Protein AF-A0A3N5FUD3-F1 (afdb_monomer)

Sequence (229 aa):
MNSEDSPLETLFEPFVRGRLRWPDDGALFLRARAGRPLQEHALPGLVCEQTFKPHADALLRAGRQMLTGEEGQYSLVLMLPPRQRDEARALMARAVAATKAGGRIVASVSNTEGARSSESDLTRIAGVVETMSKNKCRAFWTAPLQGAADPALAKQWRELDAVRPIGDGRFVSRPGIFAWDRIDPASALLAAHLPADLSGRAADLGSGFGFLAAELLARCPGITALDLY

Foldseek 3Di:
DQDDPLQVVQLCVCCVVVVDDADPCFEEEEQDADDDVVVPDDGPRYEYEHPPVVRVVNCVVVVHHYDDDDQAADLEYEYEADLFPLSSLLVLLVSLVNHAQQHKYKYKDALVSCQVVSLVSNCQFFNDKDWDDDSNMIMIMGGGGRGTPDPVSSVVSNCQQPWDAAPVRPFIFGPPFVVGRYDDPVLVVVLVPDDLADAEEEEDESCGRNSNVVSCVVRHVRHPYYHYD

Solvent-accessible surface area (backbone atoms only — not comparable to full-atom values): 12415 Å² total; per-residue (Å²): 132,88,75,81,53,37,34,64,50,30,47,46,43,47,48,79,70,66,76,42,78,86,54,89,90,9,28,37,27,43,56,39,69,63,53,66,65,69,74,78,45,94,62,61,60,50,32,31,35,46,88,55,59,75,40,33,54,44,26,50,75,69,71,49,49,64,69,74,85,80,87,64,65,22,53,29,24,38,36,50,64,58,79,43,65,47,33,26,41,16,48,47,30,44,45,49,69,31,28,30,74,66,8,29,45,40,32,18,26,36,57,92,59,48,26,69,57,52,52,52,55,46,30,62,29,51,35,68,62,51,76,49,76,43,76,71,13,33,20,38,30,42,52,65,26,83,54,54,66,28,56,67,60,30,56,56,26,50,57,48,45,45,77,40,70,28,69,96,62,77,39,58,31,27,55,77,43,74,59,38,78,48,81,46,69,67,58,52,55,49,54,74,67,53,74,62,77,51,58,45,74,49,72,34,83,70,33,67,73,36,64,61,54,52,48,47,55,74,49,13,81,50,49,78,45,75,47,79,76

Mean predicted aligned error: 3.86 Å

Radius of gyration: 20.3 Å; Cα contacts (8 Å, |Δi|>4): 431; chains: 1; bounding box: 47×44×58 Å

Nearest PDB structures (foldseek):
  3dmh-assembly1_A  TM=7.528E-01  e=1.069E-11  Thermus thermophilus HB8
  4dcm-assembly1_A  TM=7.132E-01  e=7.308E-12  Escherichia coli K-12
  2pjd-assembly1_A  TM=7.013E-01  e=9.387E-09  Escherichia coli
  1dus-assembly1_A  TM=7.547E-01  e=2.927E-05  Methanocaldococcus jannaschii
  7yri-assembly2_A  TM=5.718E-01  e=4.649E-03  Homo sapiens

Structure (mmCIF, N/CA/C/O backbone):
data_AF-A0A3N5FUD3-F1
#
_entry.id   AF-A0A3N5FUD3-F1
#
loop_
_atom_site.group_PDB
_atom_site.id
_atom_site.type_symbol
_atom_site.label_atom_id
_atom_site.label_alt_id
_atom_site.label_comp_id
_atom_site.label_asym_id
_atom_site.label_entity_id
_atom_site.label_seq_id
_atom_site.pdbx_PDB_ins_code
_atom_site.Cartn_x
_atom_site.Cartn_y
_atom_site.Cartn_z
_atom_site.occupancy
_atom_site.B_iso_or_equiv
_atom_site.auth_seq_id
_atom_site.auth_comp_id
_atom_site.auth_asym_id
_atom_site.auth_atom_id
_atom_site.pdbx_PDB_model_num
ATOM 1 N N . MET A 1 1 ? 0.767 -24.654 0.595 1.00 35.78 1 MET A N 1
ATOM 2 C CA . MET A 1 1 ? 1.467 -24.195 1.814 1.00 35.78 1 MET A CA 1
ATOM 3 C C . MET A 1 1 ? 0.892 -22.831 2.164 1.00 35.78 1 MET A C 1
ATOM 5 O O . MET A 1 1 ? 1.183 -21.883 1.450 1.00 35.78 1 MET A O 1
ATOM 9 N N . ASN A 1 2 ? -0.001 -22.736 3.155 1.00 44.34 2 ASN A N 1
ATOM 10 C CA . ASN A 1 2 ? -0.431 -21.429 3.666 1.00 44.34 2 ASN A CA 1
ATOM 11 C C . ASN A 1 2 ? 0.778 -20.832 4.389 1.00 44.34 2 ASN A C 1
ATOM 13 O O . ASN A 1 2 ? 1.109 -21.285 5.481 1.00 44.34 2 ASN A O 1
ATOM 17 N N . SER A 1 3 ? 1.488 -19.894 3.761 1.00 51.91 3 SER A N 1
ATOM 18 C CA . SER A 1 3 ? 2.442 -19.076 4.502 1.00 51.91 3 SER A CA 1
ATOM 19 C C . SER A 1 3 ? 1.639 -18.226 5.479 1.00 51.91 3 SER A C 1
ATOM 21 O O . SER A 1 3 ? 0.762 -17.469 5.063 1.00 51.91 3 SER A O 1
ATOM 23 N N . GLU A 1 4 ? 1.911 -18.394 6.762 1.00 75.75 4 GLU A N 1
ATOM 24 C CA . GLU A 1 4 ? 1.337 -17.618 7.855 1.00 75.75 4 GLU A CA 1
ATOM 25 C C . GLU A 1 4 ? 1.678 -16.124 7.635 1.00 75.75 4 GLU A C 1
ATOM 27 O O . GLU A 1 4 ? 2.824 -15.704 7.807 1.00 75.75 4 GLU A O 1
ATOM 32 N N . ASP A 1 5 ? 0.724 -15.314 7.154 1.00 92.00 5 ASP A N 1
ATOM 33 C CA . ASP A 1 5 ? 0.920 -13.866 6.969 1.00 92.00 5 ASP A CA 1
ATOM 34 C C . ASP A 1 5 ? 0.794 -13.185 8.340 1.00 92.00 5 ASP A C 1
ATOM 36 O O . ASP A 1 5 ? -0.291 -12.812 8.786 1.00 92.00 5 ASP A O 1
ATOM 40 N N . SER A 1 6 ? 1.921 -13.081 9.050 1.00 96.31 6 SER A N 1
ATOM 41 C CA . SER A 1 6 ? 1.954 -12.603 10.437 1.00 96.31 6 SER A CA 1
ATOM 42 C C . SER A 1 6 ? 1.361 -11.194 10.638 1.00 96.31 6 SER A C 1
ATOM 44 O O . SER A 1 6 ? 0.640 -11.012 11.628 1.00 96.31 6 SER A O 1
ATOM 46 N N . PRO A 1 7 ? 1.600 -10.198 9.753 1.00 97.50 7 PRO A N 1
ATOM 47 C CA . PRO A 1 7 ? 0.881 -8.925 9.802 1.00 97.50 7 PRO A CA 1
ATOM 48 C C . PRO A 1 7 ? -0.635 -9.081 9.667 1.00 97.50 7 PRO A C 1
ATOM 50 O O . PRO A 1 7 ? -1.374 -8.476 10.442 1.00 97.50 7 PRO A O 1
ATOM 53 N N . LEU A 1 8 ? -1.114 -9.910 8.732 1.00 97.75 8 LEU A N 1
ATOM 54 C CA . LEU A 1 8 ? -2.550 -10.152 8.569 1.00 97.75 8 LEU A CA 1
ATOM 55 C C . LEU A 1 8 ? -3.165 -10.790 9.820 1.00 97.75 8 LEU A C 1
ATOM 57 O O . LEU A 1 8 ? -4.226 -10.363 10.258 1.00 97.75 8 LEU A O 1
ATOM 61 N N . GLU A 1 9 ? -2.511 -11.773 10.432 1.00 97.19 9 GLU A N 1
ATOM 62 C CA . GLU A 1 9 ? -3.004 -12.368 11.681 1.00 97.19 9 GLU A CA 1
ATOM 63 C C . GLU A 1 9 ? -3.036 -11.356 12.824 1.00 97.19 9 GLU A C 1
ATOM 65 O O . GLU A 1 9 ? -4.028 -11.236 13.543 1.00 97.19 9 GLU A O 1
ATOM 70 N N . THR A 1 10 ? -1.970 -10.568 12.954 1.00 98.06 10 THR A N 1
ATOM 71 C CA . THR A 1 10 ? -1.847 -9.573 14.022 1.00 98.06 10 THR A CA 1
ATOM 72 C C . THR A 1 10 ? -2.877 -8.454 13.876 1.00 98.06 10 THR A C 1
ATOM 74 O O . THR A 1 10 ? -3.377 -7.962 14.886 1.00 98.06 10 THR A O 1
ATOM 77 N N . LEU A 1 11 ? -3.257 -8.094 12.645 1.00 98.38 11 LEU A N 1
ATOM 78 C CA . LEU A 1 11 ? -4.315 -7.121 12.350 1.00 98.38 11 LEU A CA 1
ATOM 79 C C . LEU A 1 11 ? -5.660 -7.490 12.992 1.00 98.38 11 LEU A C 1
ATOM 81 O O . LEU A 1 11 ? -6.400 -6.596 13.401 1.00 98.38 11 LEU A O 1
ATOM 85 N N . PHE A 1 12 ? -5.966 -8.786 13.108 1.00 97.69 12 PHE A N 1
ATOM 86 C CA . PHE A 1 12 ? -7.235 -9.274 13.655 1.00 97.69 12 PHE A CA 1
ATOM 87 C C . PHE A 1 12 ? -7.209 -9.517 15.171 1.00 97.69 12 PHE A C 1
ATOM 89 O O . PHE A 1 12 ? -8.265 -9.624 15.798 1.00 97.69 12 PHE A O 1
ATOM 96 N N . GLU A 1 13 ? -6.033 -9.523 15.802 1.00 97.56 13 GLU A N 1
ATOM 97 C CA . GLU A 1 13 ? -5.896 -9.737 17.247 1.00 97.56 13 GLU A CA 1
ATOM 98 C C . GLU A 1 13 ? -6.733 -8.794 18.130 1.00 97.56 13 GLU A C 1
ATOM 100 O O . GLU A 1 13 ? -7.249 -9.265 19.148 1.00 97.56 13 GLU A O 1
ATOM 105 N N . PRO A 1 14 ? -6.909 -7.491 17.810 1.00 97.88 14 PRO A N 1
ATOM 106 C CA . PRO A 1 14 ? -7.765 -6.616 18.611 1.00 97.88 14 PRO A CA 1
ATOM 107 C C . PRO A 1 14 ? -9.218 -7.107 18.682 1.00 97.88 14 PRO A C 1
ATOM 109 O O . PRO A 1 14 ? -9.864 -6.937 19.715 1.00 97.88 14 PRO A O 1
ATOM 112 N N . PHE A 1 15 ? -9.721 -7.753 17.629 1.00 97.19 15 PHE A N 1
ATOM 113 C CA . PHE A 1 15 ? -11.067 -8.331 17.599 1.00 97.19 15 PHE A CA 1
ATOM 114 C C . PHE A 1 15 ? -11.113 -9.662 18.349 1.00 97.19 15 PHE A C 1
ATOM 116 O O . PHE A 1 15 ? -11.972 -9.856 19.205 1.00 97.19 15 PHE A O 1
ATOM 123 N N . VAL A 1 16 ? -10.134 -10.542 18.107 1.00 95.94 16 VAL A N 1
ATOM 124 C CA . VAL A 1 16 ? -10.021 -11.851 18.781 1.00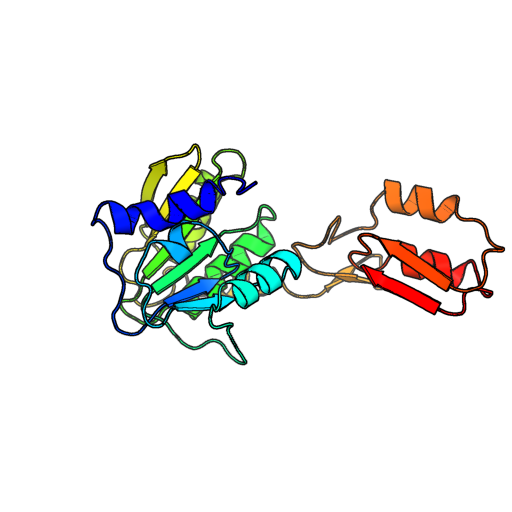 95.94 16 VAL A CA 1
ATOM 125 C C . VAL A 1 16 ? -9.954 -11.699 20.303 1.00 95.94 16 VAL A C 1
ATOM 127 O O . VAL A 1 16 ? -10.543 -12.485 21.039 1.00 95.94 16 VAL A O 1
ATOM 130 N N . ARG A 1 17 ? -9.267 -10.664 20.795 1.00 96.19 17 ARG A N 1
ATOM 131 C CA . ARG A 1 17 ? -9.128 -10.377 22.232 1.00 96.19 17 ARG A CA 1
ATOM 132 C C . ARG A 1 17 ? -10.240 -9.493 22.801 1.00 96.19 17 ARG A C 1
ATOM 134 O O . ARG A 1 17 ? -10.126 -9.050 23.941 1.00 96.19 17 ARG A O 1
ATOM 141 N N . GLY A 1 18 ? -11.277 -9.190 22.019 1.00 96.12 18 GLY A N 1
ATOM 142 C CA . GLY A 1 18 ? -12.417 -8.379 22.451 1.00 96.12 18 GLY A CA 1
ATOM 143 C C . GLY A 1 18 ? -12.085 -6.913 22.756 1.00 96.12 18 GLY A C 1
ATOM 144 O O . GLY A 1 18 ? -12.854 -6.245 23.445 1.00 96.12 18 GLY A O 1
ATOM 145 N N . ARG A 1 19 ? -10.947 -6.399 22.269 1.00 97.62 19 ARG A N 1
ATOM 146 C CA . ARG A 1 19 ? -10.553 -4.984 22.411 1.00 97.62 19 ARG A CA 1
ATOM 147 C C . ARG A 1 19 ? -11.332 -4.100 21.441 1.00 97.62 19 ARG A C 1
ATOM 149 O O . ARG A 1 19 ? -11.646 -2.963 21.775 1.00 97.62 19 ARG A O 1
ATOM 156 N N . LEU A 1 20 ? -11.666 -4.637 20.268 1.00 97.12 20 LEU A N 1
ATOM 157 C CA . LEU A 1 20 ? -12.533 -4.020 19.269 1.00 97.12 20 LEU A CA 1
ATOM 158 C C . LEU A 1 20 ? -13.689 -4.956 18.918 1.00 97.12 20 LEU A C 1
ATOM 160 O O . LEU A 1 20 ? -13.570 -6.177 19.007 1.00 97.12 20 LEU A O 1
ATOM 164 N N . ARG A 1 21 ? -14.806 -4.368 18.492 1.00 95.50 21 ARG A N 1
ATOM 165 C CA . ARG A 1 21 ? -15.946 -5.090 17.922 1.00 95.50 21 ARG A CA 1
ATOM 166 C C . ARG A 1 21 ? -16.002 -4.824 16.425 1.00 95.50 21 ARG A C 1
ATOM 168 O O . ARG A 1 21 ? -15.681 -3.719 15.989 1.00 95.50 21 ARG A O 1
ATOM 175 N N . TRP A 1 22 ? -16.394 -5.836 15.661 1.00 96.88 22 TRP A N 1
ATOM 176 C CA . TRP A 1 22 ? -16.698 -5.656 14.247 1.00 96.88 22 TRP A CA 1
ATOM 177 C C . TRP A 1 22 ? -17.976 -4.810 14.102 1.00 96.88 22 TRP A C 1
ATOM 179 O O . TRP A 1 22 ? -18.905 -5.032 14.879 1.00 96.88 22 TRP A O 1
ATOM 189 N N . PRO A 1 23 ? -18.032 -3.833 13.181 1.00 95.62 23 PRO A N 1
ATOM 190 C CA . PRO A 1 23 ? -19.227 -3.017 12.977 1.00 95.62 23 PRO A CA 1
ATOM 191 C C . PRO A 1 23 ? -20.311 -3.751 12.173 1.00 95.62 23 PRO A C 1
ATOM 193 O O . PRO A 1 23 ? -20.005 -4.548 11.288 1.00 95.62 23 PRO A O 1
ATOM 196 N N . ASP A 1 24 ? -21.579 -3.426 12.429 1.00 89.38 24 ASP A N 1
ATOM 197 C CA . ASP A 1 24 ? -22.719 -4.037 11.726 1.00 89.38 24 ASP A CA 1
ATOM 198 C C . ASP A 1 24 ? -22.892 -3.515 10.288 1.00 89.38 24 ASP A C 1
ATOM 200 O O . ASP A 1 24 ? -23.424 -4.213 9.428 1.00 89.38 24 ASP A O 1
ATOM 204 N N . ASP A 1 25 ? -22.425 -2.296 10.008 1.00 88.62 25 ASP A N 1
ATOM 205 C CA . ASP A 1 25 ? -22.562 -1.610 8.716 1.00 88.62 25 ASP A CA 1
ATOM 206 C C . ASP A 1 25 ? -21.338 -1.766 7.796 1.00 88.62 25 ASP A C 1
ATOM 208 O O . ASP A 1 25 ? -21.239 -1.103 6.764 1.00 88.62 25 ASP A O 1
ATOM 212 N N . GLY A 1 26 ? -20.427 -2.679 8.142 1.00 92.00 26 GLY A N 1
ATOM 213 C CA . GLY A 1 26 ? -19.325 -3.093 7.283 1.00 92.00 26 GLY A CA 1
ATOM 214 C C . GLY A 1 26 ? -18.000 -2.370 7.507 1.00 92.00 26 GLY A C 1
ATOM 215 O O . GLY A 1 26 ? -17.842 -1.486 8.353 1.00 92.00 26 GLY A O 1
ATOM 216 N N . ALA A 1 27 ? -17.001 -2.804 6.742 1.00 97.69 27 ALA A N 1
ATOM 217 C CA . ALA A 1 27 ? -15.625 -2.347 6.867 1.00 97.69 27 ALA A CA 1
ATOM 218 C C . ALA A 1 27 ? -14.931 -2.311 5.506 1.00 97.69 27 ALA A C 1
ATOM 220 O O . ALA A 1 27 ? -15.190 -3.153 4.646 1.00 97.69 27 ALA A O 1
ATOM 221 N N . LEU A 1 28 ? -13.990 -1.388 5.343 1.00 98.50 28 LEU A N 1
ATOM 222 C CA . LEU A 1 28 ? -13.077 -1.367 4.205 1.00 98.50 28 LEU A CA 1
ATOM 223 C C . LEU A 1 28 ? -11.740 -1.968 4.618 1.00 98.50 28 LEU A C 1
ATOM 225 O O . LEU A 1 28 ? -11.180 -1.578 5.636 1.00 98.50 28 LEU A O 1
ATOM 229 N N . PHE A 1 29 ? -11.187 -2.870 3.815 1.00 98.50 29 PHE A N 1
ATOM 230 C CA . PHE A 1 29 ? -9.827 -3.362 3.997 1.00 98.50 29 PHE A CA 1
ATOM 231 C C . PHE A 1 29 ? -8.950 -2.945 2.821 1.00 98.50 29 PHE A C 1
ATOM 233 O O . PHE A 1 29 ? -8.985 -3.544 1.746 1.00 98.50 29 PHE A O 1
ATOM 240 N N . LEU A 1 30 ? -8.151 -1.906 3.053 1.00 98.25 30 LEU A N 1
ATOM 241 C CA . LEU A 1 30 ? -7.168 -1.390 2.113 1.00 98.25 30 LEU A CA 1
ATOM 242 C C . LEU A 1 30 ? -5.930 -2.286 2.073 1.00 98.25 30 LEU A C 1
ATOM 244 O O . LEU A 1 30 ? -5.394 -2.679 3.115 1.00 98.25 30 LEU A O 1
ATOM 248 N N . ARG A 1 31 ? -5.446 -2.582 0.862 1.00 97.06 31 ARG A N 1
ATOM 249 C CA . ARG A 1 31 ? -4.376 -3.568 0.623 1.00 97.06 31 ARG A CA 1
ATOM 250 C C . ARG A 1 31 ? -4.673 -4.923 1.267 1.00 97.06 31 ARG A C 1
ATOM 252 O O . ARG A 1 31 ? -3.773 -5.576 1.806 1.00 97.06 31 ARG A O 1
ATOM 259 N N . ALA A 1 32 ? -5.934 -5.337 1.203 1.00 97.94 32 ALA A N 1
ATOM 260 C CA . ALA A 1 32 ? -6.403 -6.593 1.755 1.00 97.94 32 ALA A CA 1
ATOM 261 C C . ALA A 1 32 ? -5.586 -7.772 1.221 1.00 97.94 32 ALA A C 1
ATOM 263 O O . ALA A 1 32 ? -5.176 -7.811 0.058 1.00 97.94 32 ALA A O 1
ATOM 264 N N . ARG A 1 33 ? -5.367 -8.766 2.073 1.00 97.31 33 ARG A N 1
ATOM 265 C CA . ARG A 1 33 ? -4.751 -10.035 1.688 1.00 97.31 33 ARG A CA 1
ATOM 266 C C . ARG A 1 33 ? -5.674 -11.159 2.109 1.00 97.31 33 ARG A C 1
ATOM 268 O O . ARG A 1 33 ? -6.245 -11.118 3.198 1.00 97.31 33 ARG A O 1
ATOM 275 N N . ALA A 1 34 ? -5.836 -12.148 1.237 1.00 96.50 34 ALA A N 1
ATOM 276 C CA . ALA A 1 34 ? -6.515 -13.375 1.613 1.00 96.50 34 ALA A CA 1
ATOM 277 C C . ALA A 1 34 ? -5.677 -14.115 2.664 1.00 96.50 34 ALA A C 1
ATOM 279 O O . ALA A 1 34 ? -4.449 -14.114 2.606 1.00 96.50 34 ALA A O 1
ATOM 280 N N . GLY A 1 35 ? -6.342 -14.766 3.610 1.00 94.81 35 GLY A N 1
ATOM 281 C CA . GLY A 1 35 ? -5.670 -15.553 4.631 1.00 94.81 35 GLY A CA 1
ATOM 282 C C . GLY A 1 35 ? -6.635 -16.048 5.692 1.00 94.81 35 GLY A C 1
ATOM 283 O O . GLY A 1 35 ? -7.837 -15.769 5.645 1.00 94.81 35 GLY A O 1
ATOM 284 N N . ARG A 1 36 ? -6.081 -16.782 6.654 1.00 94.31 36 ARG A N 1
ATOM 285 C CA . ARG A 1 36 ? -6.818 -17.449 7.727 1.00 94.31 36 ARG A CA 1
ATOM 286 C C . ARG A 1 36 ? -7.795 -16.522 8.478 1.00 94.31 36 ARG A C 1
ATOM 288 O O . ARG A 1 36 ? -8.960 -16.901 8.569 1.00 94.31 36 ARG A O 1
ATOM 295 N N . PRO A 1 37 ? -7.425 -15.296 8.910 1.00 94.50 37 PRO A N 1
ATOM 296 C CA . PRO A 1 37 ? -8.364 -14.435 9.636 1.00 94.50 37 PRO A CA 1
ATOM 297 C C . PRO A 1 37 ? -9.620 -14.075 8.838 1.00 94.50 37 PRO A C 1
ATOM 299 O O . PRO A 1 37 ? -10.706 -13.967 9.397 1.00 94.50 37 PRO A O 1
ATOM 302 N N . LEU A 1 38 ? -9.506 -13.937 7.513 1.00 95.00 38 LEU A N 1
ATOM 303 C CA . LEU A 1 38 ? -10.674 -13.661 6.680 1.00 95.00 38 LEU A CA 1
ATOM 304 C C . LEU A 1 38 ? -11.614 -14.872 6.637 1.00 95.00 38 LEU A C 1
ATOM 306 O O . LEU A 1 38 ? -12.825 -14.695 6.565 1.00 95.00 38 LEU A O 1
ATOM 310 N N . GLN A 1 39 ? -11.074 -16.090 6.683 1.00 92.44 39 GLN A N 1
ATOM 311 C CA . GLN A 1 39 ? -11.833 -17.342 6.594 1.00 92.44 39 GLN A CA 1
ATOM 312 C C . GLN A 1 39 ? -12.507 -17.730 7.917 1.00 92.44 39 GLN A C 1
ATOM 314 O O . GLN A 1 39 ? -13.598 -18.288 7.894 1.00 92.44 39 GLN A O 1
ATOM 319 N N . GLU A 1 40 ? -11.871 -17.441 9.053 1.00 91.44 40 GLU A N 1
ATOM 320 C CA . GLU A 1 40 ? -12.322 -17.906 10.374 1.00 91.44 40 GLU A CA 1
ATOM 321 C C . GLU A 1 40 ? -13.287 -16.951 11.086 1.00 91.44 40 GLU A C 1
ATOM 323 O O . GLU A 1 40 ? -13.908 -17.327 12.081 1.00 91.44 40 GLU A O 1
ATOM 328 N N . HIS A 1 41 ? -13.426 -15.718 10.600 1.00 89.25 41 HIS A N 1
ATOM 329 C CA . HIS A 1 41 ? -14.266 -14.706 11.229 1.00 89.25 41 HIS A CA 1
ATOM 330 C C . HIS A 1 41 ? -15.473 -14.345 10.360 1.00 89.25 41 HIS A C 1
ATOM 332 O O . HIS A 1 41 ? -15.386 -14.250 9.134 1.00 89.25 41 HIS A O 1
ATOM 338 N N . ALA A 1 42 ? -16.608 -14.095 11.016 1.00 90.56 42 ALA A N 1
ATOM 339 C CA . ALA A 1 42 ? -17.751 -13.455 10.382 1.00 90.56 42 ALA A CA 1
ATOM 340 C C . ALA A 1 42 ? -17.429 -11.967 10.193 1.00 90.56 42 ALA A C 1
ATOM 342 O O . ALA A 1 42 ? -17.238 -11.240 11.166 1.00 90.56 42 ALA A O 1
ATOM 343 N N . LEU A 1 43 ? -17.341 -11.534 8.935 1.00 95.06 43 LEU A N 1
ATOM 344 C CA . LEU A 1 43 ? -16.922 -10.184 8.546 1.00 95.06 43 LEU A CA 1
ATOM 345 C C . LEU A 1 43 ? -18.026 -9.529 7.702 1.00 95.06 43 LEU A C 1
ATOM 347 O O . LEU A 1 43 ? -17.818 -9.292 6.507 1.00 95.06 43 LEU A O 1
ATOM 351 N N . PRO A 1 44 ? -19.232 -9.323 8.272 1.00 94.12 44 PRO A N 1
ATOM 352 C CA . PRO A 1 44 ? -20.354 -8.749 7.540 1.00 94.12 44 PRO A CA 1
ATOM 353 C C . PRO A 1 44 ? -19.971 -7.382 6.969 1.00 94.12 44 PRO A C 1
ATOM 355 O O . PRO A 1 44 ? -19.308 -6.584 7.635 1.00 94.12 44 PRO A O 1
ATOM 358 N N . GLY A 1 45 ? -20.345 -7.146 5.710 1.00 94.50 45 GLY A N 1
ATOM 359 C CA . GLY A 1 45 ? -20.078 -5.890 5.009 1.00 94.50 45 GLY A CA 1
ATOM 360 C C . GLY A 1 45 ? -18.597 -5.593 4.740 1.00 94.50 45 GLY A C 1
ATOM 361 O O . GLY A 1 45 ? -18.260 -4.440 4.482 1.00 94.50 45 GLY A O 1
ATOM 362 N N . LEU A 1 46 ? -17.696 -6.582 4.826 1.00 97.06 46 LEU A N 1
ATOM 363 C CA . LEU A 1 46 ? -16.294 -6.388 4.455 1.00 97.06 46 LEU A CA 1
ATOM 364 C C . LEU A 1 46 ? -16.143 -6.196 2.942 1.00 97.06 46 LEU A C 1
ATOM 366 O O . LEU A 1 46 ? -16.416 -7.110 2.164 1.00 97.06 46 LEU A O 1
ATOM 370 N N . VAL A 1 47 ? -15.585 -5.053 2.558 1.00 97.25 47 VAL A N 1
ATOM 371 C CA . VAL A 1 47 ? -15.158 -4.743 1.194 1.00 97.25 47 VAL A CA 1
ATOM 372 C C . VAL A 1 47 ? -13.633 -4.663 1.156 1.00 97.25 47 VAL A C 1
ATOM 374 O O . VAL A 1 47 ? -13.004 -4.037 2.009 1.00 97.25 47 VAL A O 1
ATOM 377 N N . CYS A 1 48 ? -13.013 -5.311 0.175 1.00 98.00 48 CYS A N 1
ATOM 378 C CA . CYS A 1 48 ? -11.563 -5.391 0.035 1.00 98.00 48 CYS A CA 1
ATOM 379 C C . CYS A 1 48 ? -11.054 -4.545 -1.135 1.00 98.00 48 CYS A C 1
ATOM 381 O O . CYS A 1 48 ? -11.632 -4.546 -2.216 1.00 98.00 48 CYS A O 1
ATOM 383 N N . GLU A 1 49 ? -9.911 -3.893 -0.959 1.00 97.19 49 GLU A N 1
ATOM 384 C CA . GLU A 1 49 ? -9.157 -3.263 -2.042 1.00 97.19 49 GLU A CA 1
ATOM 385 C C . GLU A 1 49 ? -7.752 -3.862 -2.100 1.00 97.19 49 GLU A C 1
ATOM 387 O O . GLU A 1 49 ? -7.104 -4.048 -1.067 1.00 97.19 49 GLU A O 1
ATOM 392 N N . GLN A 1 50 ? -7.288 -4.187 -3.307 1.00 96.44 50 GLN A N 1
ATOM 393 C CA . GLN A 1 50 ? -5.935 -4.677 -3.534 1.00 96.44 50 GLN A CA 1
ATOM 394 C C . GLN A 1 50 ? -5.488 -4.420 -4.978 1.00 96.44 50 GLN A C 1
ATOM 396 O O . GLN A 1 50 ? -6.079 -4.952 -5.915 1.00 96.44 50 GLN A O 1
ATOM 401 N N . THR A 1 51 ? -4.395 -3.676 -5.147 1.00 92.19 51 THR A N 1
ATOM 402 C CA . THR A 1 51 ? -3.791 -3.388 -6.457 1.00 92.19 51 THR A CA 1
ATOM 403 C C . THR A 1 51 ? -2.827 -4.470 -6.941 1.00 92.19 51 THR A C 1
ATOM 405 O O . THR A 1 51 ? -2.613 -4.607 -8.144 1.00 92.19 51 THR A O 1
ATOM 408 N N . PHE A 1 52 ? -2.241 -5.267 -6.041 1.00 92.88 52 PHE A N 1
ATOM 409 C CA . PHE A 1 52 ? -1.334 -6.344 -6.429 1.00 92.88 52 PHE A CA 1
ATOM 410 C C . PHE A 1 52 ? -2.117 -7.571 -6.901 1.00 92.88 52 PHE A C 1
ATOM 412 O O . PHE A 1 52 ? -2.731 -8.282 -6.097 1.00 92.88 52 PHE A O 1
ATOM 419 N N . LYS A 1 53 ? -2.068 -7.836 -8.213 1.00 93.12 53 LYS A N 1
ATOM 420 C CA . LYS A 1 53 ? -2.882 -8.856 -8.889 1.00 93.12 53 LYS A CA 1
ATOM 421 C C . LYS A 1 53 ? -2.887 -10.229 -8.198 1.00 93.12 53 LYS A C 1
ATOM 423 O O . LYS A 1 53 ? -3.982 -10.730 -7.957 1.00 93.12 53 LYS A O 1
ATOM 428 N N . PRO A 1 54 ? -1.751 -10.831 -7.796 1.00 94.50 54 PRO A N 1
ATOM 429 C CA . PRO A 1 54 ? -1.781 -12.125 -7.111 1.00 94.50 54 PRO A CA 1
ATOM 430 C C . PRO A 1 54 ? -2.602 -12.127 -5.813 1.00 94.50 54 PRO A C 1
ATOM 432 O O . PRO A 1 54 ? -3.318 -13.092 -5.538 1.00 94.50 54 PRO A O 1
ATOM 435 N N . HIS A 1 55 ? -2.542 -11.046 -5.026 1.00 96.69 55 HIS A N 1
ATOM 436 C CA . HIS A 1 55 ? -3.359 -10.905 -3.818 1.00 96.69 55 HI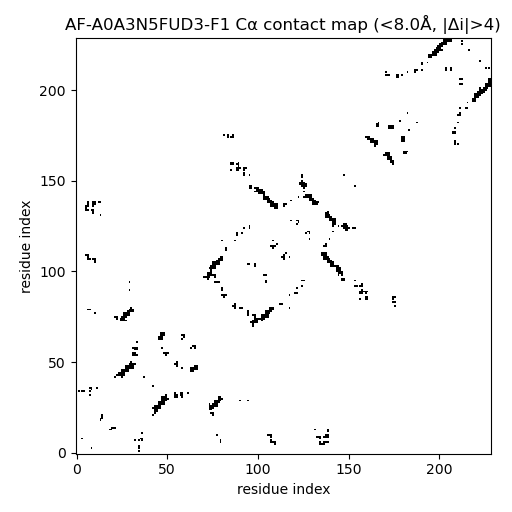S A CA 1
ATOM 437 C C . HIS A 1 55 ? -4.831 -10.628 -4.152 1.00 96.69 55 HIS A C 1
ATOM 439 O O . HIS A 1 55 ? -5.708 -11.189 -3.496 1.00 96.69 55 HIS A O 1
ATOM 445 N N . ALA A 1 56 ? -5.113 -9.814 -5.174 1.00 96.94 56 ALA A N 1
ATOM 446 C CA . ALA A 1 56 ? -6.477 -9.555 -5.636 1.00 96.94 56 ALA A CA 1
ATOM 447 C C . ALA A 1 56 ? -7.155 -10.841 -6.138 1.00 96.94 56 ALA A C 1
ATOM 449 O O . ALA A 1 56 ? -8.254 -11.179 -5.703 1.00 96.94 56 ALA A O 1
ATOM 450 N N . ASP A 1 57 ? -6.459 -11.626 -6.962 1.00 97.19 57 ASP A N 1
ATOM 451 C CA . ASP A 1 57 ? -6.943 -12.916 -7.455 1.00 97.19 57 ASP A CA 1
ATOM 452 C C . ASP A 1 57 ? -7.190 -13.896 -6.293 1.00 97.19 57 ASP A C 1
ATOM 454 O O . ASP A 1 57 ? -8.142 -14.677 -6.322 1.00 97.19 57 ASP A O 1
ATOM 458 N N . ALA A 1 58 ? -6.360 -13.863 -5.243 1.00 96.94 58 ALA A N 1
ATOM 459 C CA . ALA A 1 58 ? -6.567 -14.681 -4.049 1.00 96.94 58 ALA A CA 1
ATOM 460 C C . ALA A 1 58 ? -7.818 -14.268 -3.253 1.00 96.94 58 ALA A C 1
ATOM 462 O O . ALA A 1 58 ? -8.537 -15.141 -2.768 1.00 96.94 58 ALA A O 1
ATOM 463 N N . LEU A 1 59 ? -8.104 -12.967 -3.143 1.00 97.38 59 LEU A N 1
ATOM 464 C CA . LEU A 1 59 ? -9.327 -12.455 -2.514 1.00 97.38 59 LEU A CA 1
ATOM 465 C C . LEU A 1 59 ? -10.579 -12.847 -3.307 1.00 97.38 59 LEU A C 1
ATOM 467 O O . LEU A 1 59 ? -11.546 -13.323 -2.711 1.00 97.38 59 LEU A O 1
ATOM 471 N N . LEU A 1 60 ? -10.532 -12.726 -4.637 1.00 96.81 60 LEU A N 1
ATOM 472 C CA . LEU A 1 60 ? -11.614 -13.143 -5.534 1.00 96.81 60 LEU A CA 1
ATOM 473 C C . LEU A 1 60 ? -11.897 -14.644 -5.418 1.00 96.81 60 LEU A C 1
ATOM 475 O O . LEU A 1 60 ? -13.045 -15.042 -5.236 1.00 96.81 60 LEU A O 1
ATOM 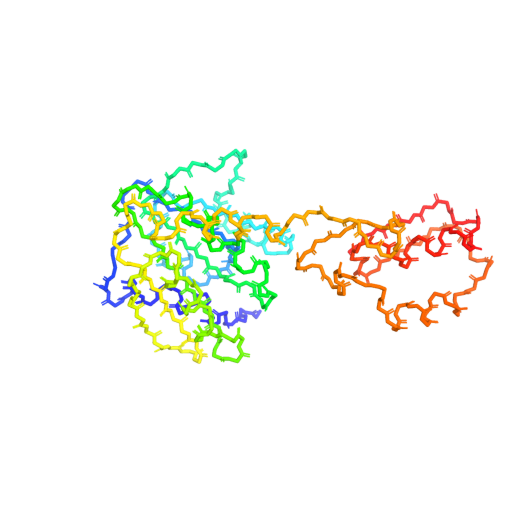479 N N . ARG A 1 61 ? -10.854 -15.488 -5.433 1.00 96.75 61 ARG A N 1
ATOM 480 C CA . ARG A 1 61 ? -11.001 -16.939 -5.199 1.00 96.75 61 ARG A CA 1
ATOM 481 C C . ARG A 1 61 ? -11.585 -17.261 -3.825 1.00 96.75 61 ARG A C 1
ATOM 483 O O . ARG A 1 61 ? -12.274 -18.263 -3.682 1.00 96.75 61 ARG A O 1
ATOM 490 N N . ALA A 1 62 ? -11.319 -16.423 -2.825 1.00 95.19 62 ALA A N 1
ATOM 491 C CA . ALA A 1 62 ? -11.890 -16.544 -1.486 1.00 95.19 62 ALA A CA 1
ATOM 492 C C . ALA A 1 62 ? -13.310 -15.949 -1.366 1.00 95.19 62 ALA A C 1
ATOM 494 O O . ALA A 1 62 ? -13.809 -15.816 -0.247 1.00 95.19 62 ALA A O 1
ATOM 495 N N . GLY A 1 63 ? -13.939 -15.560 -2.484 1.00 95.31 63 GLY A N 1
ATOM 496 C CA . GLY A 1 63 ? -15.297 -15.018 -2.527 1.00 95.31 63 GLY A CA 1
ATOM 497 C C . GLY A 1 63 ? -15.446 -13.649 -1.863 1.00 95.31 63 GLY A C 1
ATOM 498 O O . GLY A 1 63 ? -16.541 -13.305 -1.425 1.00 95.31 63 GLY A O 1
ATOM 499 N N . ARG A 1 64 ? -14.358 -12.878 -1.722 1.00 96.12 64 ARG A N 1
ATOM 500 C CA . ARG A 1 64 ? -14.415 -11.551 -1.093 1.00 96.12 64 ARG A CA 1
ATOM 501 C C . ARG A 1 64 ? -14.977 -10.519 -2.054 1.00 96.12 64 ARG A C 1
ATOM 503 O O . ARG A 1 64 ? -14.614 -10.485 -3.228 1.00 96.12 64 ARG A O 1
ATOM 510 N N . GLN A 1 65 ? -15.818 -9.642 -1.518 1.00 95.62 65 GLN A N 1
ATOM 511 C CA . GLN A 1 65 ? -16.284 -8.473 -2.241 1.00 95.62 65 GLN A CA 1
ATOM 512 C C . GLN A 1 65 ? -15.113 -7.513 -2.453 1.00 95.62 65 GLN A C 1
ATOM 514 O O . GLN A 1 65 ? -14.470 -7.084 -1.494 1.00 95.62 65 GLN A O 1
ATOM 519 N N . MET A 1 66 ? -14.848 -7.176 -3.711 1.00 96.62 66 MET A N 1
ATOM 520 C CA . MET A 1 66 ? -13.859 -6.167 -4.070 1.00 96.62 66 MET A CA 1
ATOM 521 C C . MET A 1 66 ? -14.525 -4.796 -4.163 1.00 96.62 66 MET A C 1
ATOM 523 O O . MET A 1 66 ? -15.671 -4.685 -4.598 1.00 96.62 66 MET A O 1
ATOM 527 N N . LEU A 1 67 ? -13.806 -3.754 -3.757 1.00 95.81 67 LEU A N 1
ATOM 528 C CA . LEU A 1 67 ? -14.233 -2.374 -3.926 1.00 95.81 67 LEU A CA 1
ATOM 529 C C . LEU A 1 67 ? -14.343 -2.058 -5.422 1.00 95.81 67 LEU A C 1
ATOM 531 O O . LEU A 1 67 ? -13.378 -2.222 -6.168 1.00 95.81 67 LEU A O 1
ATOM 535 N N . THR A 1 68 ? -15.512 -1.586 -5.849 1.00 85.38 68 THR A N 1
ATOM 536 C CA . THR A 1 68 ? -15.771 -1.136 -7.219 1.00 85.38 68 THR A CA 1
ATOM 537 C C . THR A 1 68 ? -16.172 0.334 -7.208 1.00 85.38 68 THR A C 1
ATOM 539 O O . THR A 1 68 ? -17.146 0.686 -6.546 1.00 85.38 68 THR A O 1
ATOM 542 N N . GLY A 1 69 ? -15.471 1.177 -7.965 1.00 81.19 69 GLY A N 1
ATOM 543 C CA . GLY A 1 69 ? -15.769 2.610 -8.043 1.00 81.19 69 GLY A CA 1
ATOM 544 C C . GLY A 1 69 ? -15.162 3.424 -6.897 1.00 81.19 69 GLY A C 1
ATOM 545 O O . GLY A 1 69 ? -14.079 3.102 -6.408 1.00 81.19 69 GLY A O 1
ATOM 546 N N . GLU A 1 70 ? -15.839 4.509 -6.521 1.00 74.75 70 GLU A N 1
ATOM 547 C CA . GLU A 1 70 ? -15.354 5.450 -5.509 1.00 74.75 70 GLU A CA 1
ATOM 548 C C . GLU A 1 70 ? -15.460 4.898 -4.082 1.00 74.75 70 GLU A C 1
ATOM 550 O O . GLU A 1 70 ? -16.339 4.106 -3.737 1.00 74.75 70 GLU A O 1
ATOM 555 N N . GLU A 1 71 ? -14.544 5.346 -3.227 1.00 80.31 71 GLU A N 1
ATOM 556 C CA . GLU A 1 71 ? -14.545 5.005 -1.810 1.00 80.31 71 GLU A CA 1
ATOM 557 C C . GLU A 1 71 ? -15.674 5.723 -1.073 1.00 80.31 71 GLU A C 1
ATOM 559 O O . GLU A 1 71 ? -15.681 6.947 -0.961 1.00 80.31 71 GLU A O 1
ATOM 564 N N . GLY A 1 72 ? -16.593 4.944 -0.502 1.00 87.75 72 GLY A N 1
ATOM 565 C CA . GLY A 1 72 ? -17.482 5.428 0.550 1.00 87.75 72 GLY A CA 1
ATOM 566 C C . GLY A 1 72 ? -16.753 5.663 1.880 1.00 87.75 72 GLY A C 1
ATOM 567 O O . GLY A 1 72 ? -15.546 5.448 2.009 1.00 87.75 72 GLY A O 1
ATOM 568 N N . GLN A 1 73 ? -17.514 6.065 2.899 1.00 94.31 73 GLN A N 1
ATOM 569 C CA . GLN A 1 73 ? -17.032 6.144 4.277 1.00 94.31 73 GLN A CA 1
ATOM 570 C C . GLN A 1 73 ? -17.502 4.935 5.093 1.00 94.31 73 GLN A C 1
ATOM 572 O O . GLN A 1 73 ? -18.654 4.521 4.988 1.00 94.31 73 GLN A O 1
ATOM 577 N N . TYR A 1 74 ? -16.623 4.402 5.940 1.00 97.19 74 TYR A N 1
ATOM 578 C CA . TYR A 1 74 ? -16.815 3.145 6.664 1.00 97.19 74 TYR A CA 1
ATOM 579 C C . TYR A 1 74 ? -16.641 3.331 8.176 1.00 97.19 74 TYR A C 1
ATOM 581 O O . TYR A 1 74 ? -15.848 4.161 8.629 1.00 97.19 74 TYR A O 1
ATOM 589 N N . SER A 1 75 ? -17.352 2.527 8.973 1.00 97.56 75 SER A N 1
ATOM 590 C CA . SER A 1 75 ? -17.174 2.455 10.437 1.00 97.56 75 SER A CA 1
ATOM 591 C C . SER A 1 75 ? -15.820 1.900 10.853 1.00 97.56 75 SER A C 1
ATOM 593 O O . SER A 1 75 ? -15.325 2.200 11.939 1.00 97.56 75 SER A O 1
ATOM 595 N N . LEU A 1 76 ? -15.236 1.061 10.006 1.00 98.56 76 LEU A N 1
ATOM 596 C CA . LEU A 1 76 ? -13.957 0.424 10.241 1.00 98.56 76 LEU A CA 1
ATOM 597 C C . LEU A 1 76 ? -13.158 0.426 8.944 1.00 98.56 76 LEU A C 1
ATOM 599 O O . LEU A 1 76 ? -13.634 -0.056 7.917 1.00 98.56 76 LEU A O 1
ATOM 603 N N . VAL A 1 77 ? -11.929 0.926 9.014 1.00 98.75 77 VAL A N 1
ATOM 604 C CA . VAL A 1 77 ? -10.951 0.792 7.938 1.00 98.75 77 VAL A CA 1
ATOM 605 C C . VAL A 1 77 ? -9.766 -0.021 8.441 1.00 98.75 77 VAL A C 1
ATOM 607 O O . VAL A 1 77 ? -9.068 0.359 9.377 1.00 98.75 77 VAL A O 1
ATOM 610 N N . LEU A 1 78 ? -9.538 -1.164 7.814 1.00 98.81 78 LEU A N 1
ATOM 611 C CA . LEU A 1 78 ? -8.373 -2.007 8.019 1.00 98.81 78 LEU A CA 1
ATOM 612 C C . LEU A 1 78 ? -7.309 -1.663 6.973 1.00 98.81 78 LEU A C 1
ATOM 614 O O . LEU A 1 78 ? -7.643 -1.379 5.820 1.00 98.81 78 LEU A O 1
ATOM 618 N N . MET A 1 79 ? -6.029 -1.742 7.331 1.00 98.44 79 MET A N 1
ATOM 619 C CA . MET A 1 79 ? -4.945 -1.619 6.354 1.00 98.44 79 MET A CA 1
ATOM 620 C C . MET A 1 79 ? -3.701 -2.431 6.713 1.00 98.44 79 MET A C 1
ATOM 622 O O . MET A 1 79 ? -3.357 -2.608 7.881 1.00 98.44 79 MET A O 1
ATOM 626 N N . LEU A 1 80 ? -2.982 -2.872 5.682 1.00 98.25 80 LEU A N 1
ATOM 627 C CA . LEU A 1 80 ? -1.619 -3.399 5.789 1.00 98.25 80 LEU A CA 1
ATOM 628 C C . LEU A 1 80 ? -0.658 -2.421 5.094 1.00 98.25 80 LEU A C 1
ATOM 630 O O . LEU A 1 80 ? -0.475 -2.525 3.874 1.00 98.25 80 LEU A O 1
ATOM 634 N N . PRO A 1 81 ? -0.080 -1.445 5.828 1.00 97.62 81 PRO A N 1
ATOM 635 C CA . PRO A 1 81 ? 0.816 -0.454 5.247 1.00 97.62 81 PRO A CA 1
ATOM 636 C C . PRO A 1 81 ? 2.003 -1.099 4.509 1.00 97.62 81 PRO A C 1
ATOM 638 O O . PRO A 1 81 ? 2.598 -2.052 5.018 1.00 97.62 81 PRO A O 1
ATOM 641 N N . PRO A 1 82 ? 2.355 -0.613 3.306 1.00 95.69 82 PRO A N 1
ATOM 642 C CA . PRO A 1 82 ? 3.535 -1.060 2.581 1.00 95.69 82 PRO A CA 1
ATOM 643 C C . PRO A 1 82 ? 4.824 -0.555 3.241 1.00 95.69 82 PRO A C 1
ATOM 645 O O . PRO A 1 82 ? 4.817 0.339 4.083 1.00 95.69 82 PRO A O 1
ATOM 648 N N . ARG A 1 83 ? 5.962 -1.112 2.814 1.00 93.94 83 ARG A N 1
ATOM 649 C CA . ARG A 1 83 ? 7.293 -0.701 3.292 1.00 93.94 83 ARG A CA 1
ATOM 650 C C . ARG A 1 83 ? 7.708 0.689 2.807 1.00 93.94 83 ARG A C 1
ATOM 652 O O . ARG A 1 83 ? 8.489 1.360 3.477 1.00 93.94 83 ARG A O 1
ATOM 659 N N . GLN A 1 84 ? 7.253 1.096 1.621 1.00 95.62 84 GLN A N 1
ATOM 660 C CA . GLN A 1 84 ? 7.583 2.404 1.066 1.00 95.62 84 GLN A CA 1
ATOM 661 C C . GLN A 1 84 ? 6.820 3.466 1.874 1.00 95.62 84 GLN A C 1
ATOM 663 O O . GLN A 1 84 ? 5.598 3.422 1.992 1.00 95.62 84 GLN A O 1
ATOM 668 N N . ARG A 1 85 ? 7.561 4.397 2.482 1.00 96.00 85 ARG A N 1
ATOM 669 C CA . ARG A 1 85 ? 7.038 5.338 3.482 1.00 96.00 85 ARG A CA 1
ATOM 670 C C . ARG A 1 85 ? 6.007 6.330 2.936 1.00 96.00 85 ARG A C 1
ATOM 672 O O . ARG A 1 85 ? 5.034 6.622 3.623 1.00 96.00 85 ARG A O 1
ATOM 679 N N . ASP A 1 86 ? 6.227 6.864 1.744 1.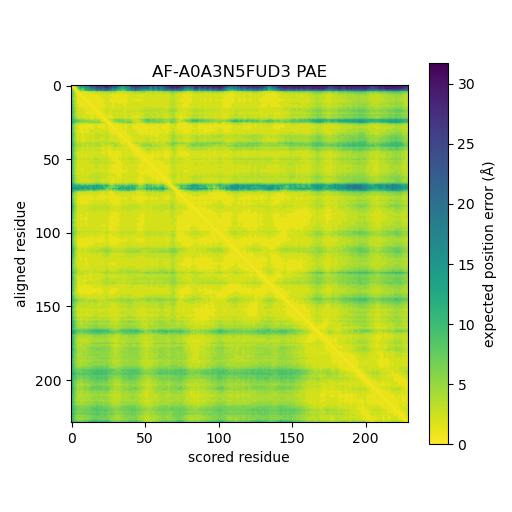00 97.56 86 ASP A N 1
ATOM 680 C CA . ASP A 1 86 ? 5.327 7.825 1.101 1.00 97.56 86 ASP A CA 1
ATOM 681 C C . ASP A 1 86 ? 4.019 7.149 0.667 1.00 97.56 86 ASP A C 1
ATOM 683 O O . ASP A 1 86 ? 2.944 7.671 0.950 1.00 97.56 86 ASP A O 1
ATOM 687 N N . GLU A 1 87 ? 4.102 5.940 0.105 1.00 97.25 87 GLU A N 1
ATOM 688 C CA . GLU A 1 87 ? 2.949 5.085 -0.205 1.00 97.25 87 GLU A CA 1
ATOM 689 C C . GLU A 1 87 ? 2.169 4.749 1.079 1.00 97.25 87 GLU A C 1
ATOM 691 O O . GLU A 1 87 ? 0.945 4.859 1.123 1.00 97.25 87 GLU A O 1
ATOM 696 N N . ALA A 1 88 ? 2.866 4.399 2.167 1.00 98.12 88 ALA A N 1
ATOM 697 C CA . ALA A 1 88 ? 2.238 4.112 3.455 1.00 98.12 88 ALA A CA 1
ATOM 698 C C . ALA A 1 88 ? 1.521 5.332 4.046 1.00 98.12 88 ALA A C 1
ATOM 700 O O . ALA A 1 88 ? 0.411 5.201 4.560 1.00 98.12 88 ALA A O 1
ATOM 701 N N . ARG A 1 89 ? 2.108 6.525 3.946 1.00 98.69 89 ARG A N 1
ATOM 702 C CA . ARG A 1 89 ? 1.488 7.775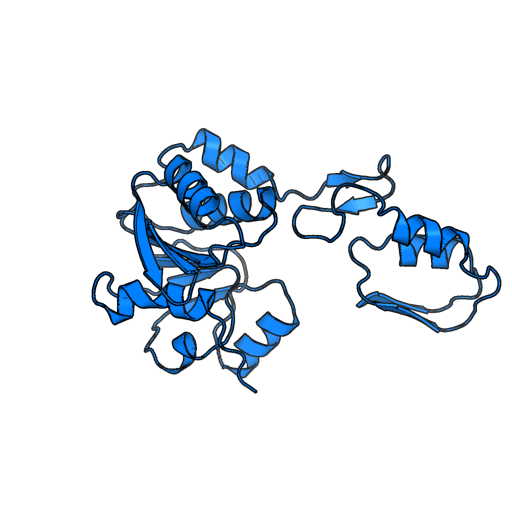 4.413 1.00 98.69 89 ARG A CA 1
ATOM 703 C C . ARG A 1 89 ? 0.276 8.168 3.586 1.00 98.69 89 ARG A C 1
ATOM 7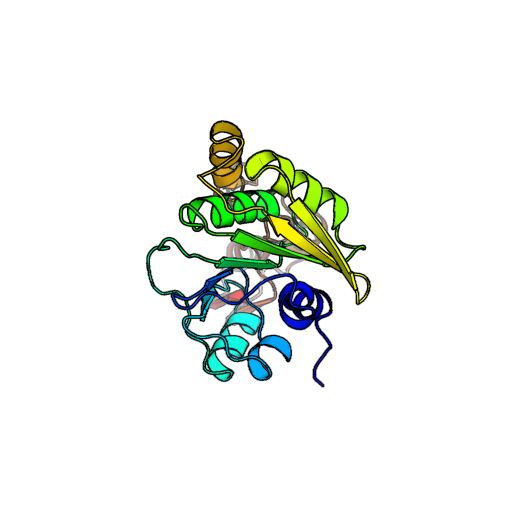05 O O . ARG A 1 89 ? -0.747 8.536 4.164 1.00 98.69 89 ARG A O 1
ATOM 712 N N . ALA A 1 90 ? 0.362 8.039 2.265 1.00 98.25 90 ALA A N 1
ATOM 713 C CA . ALA A 1 90 ? -0.778 8.242 1.381 1.00 98.25 90 ALA A CA 1
ATOM 714 C C . ALA A 1 90 ? -1.911 7.261 1.704 1.00 98.25 90 ALA A C 1
ATOM 716 O O . ALA A 1 90 ? -3.070 7.669 1.799 1.00 98.25 90 ALA A O 1
ATOM 717 N N . LEU A 1 91 ? -1.580 5.993 1.981 1.00 98.19 91 LEU A N 1
ATOM 718 C CA . LEU A 1 91 ? -2.541 4.985 2.427 1.00 98.19 91 LEU A CA 1
ATOM 719 C C . LEU A 1 91 ? -3.184 5.339 3.775 1.00 98.19 91 LEU A C 1
ATOM 721 O O . LEU A 1 91 ? -4.391 5.182 3.930 1.00 98.19 91 LEU A O 1
ATOM 725 N N . MET A 1 92 ? -2.418 5.841 4.745 1.00 98.62 92 MET A N 1
ATOM 726 C CA . MET A 1 92 ? -2.956 6.275 6.042 1.00 98.62 92 MET A CA 1
ATOM 727 C C . MET A 1 92 ? -3.908 7.462 5.883 1.00 98.62 92 MET A C 1
ATOM 729 O O . MET A 1 92 ? -5.010 7.450 6.430 1.00 98.62 92 MET A O 1
ATOM 733 N N . ALA A 1 93 ? -3.525 8.466 5.093 1.00 98.44 93 ALA A N 1
ATOM 734 C CA . ALA A 1 93 ? -4.398 9.593 4.776 1.00 98.44 93 ALA A CA 1
ATOM 735 C C . ALA A 1 93 ? -5.653 9.146 4.005 1.00 98.44 93 ALA A C 1
ATOM 737 O O . ALA A 1 93 ? -6.733 9.724 4.167 1.00 98.44 93 ALA A O 1
ATOM 738 N N . ARG A 1 94 ? -5.537 8.075 3.211 1.00 97.50 94 ARG A N 1
ATOM 739 C CA . ARG A 1 94 ? -6.671 7.400 2.580 1.00 97.50 94 ARG A CA 1
ATOM 740 C C . ARG A 1 94 ? -7.599 6.732 3.565 1.00 97.50 94 ARG A C 1
ATOM 742 O O . ARG A 1 94 ? -8.797 6.998 3.519 1.00 97.50 94 ARG A O 1
ATOM 749 N N . ALA A 1 95 ? -7.051 5.980 4.506 1.00 98.25 95 ALA A N 1
ATOM 750 C CA . ALA A 1 95 ? -7.829 5.364 5.565 1.00 98.25 95 ALA A CA 1
ATOM 751 C C . ALA A 1 95 ? -8.591 6.406 6.400 1.00 98.25 95 ALA A C 1
ATOM 753 O O . ALA A 1 95 ? -9.769 6.205 6.676 1.00 98.25 95 ALA A O 1
ATOM 754 N N . VAL A 1 96 ? -7.970 7.545 6.735 1.00 98.25 96 VAL A N 1
ATOM 755 C CA . VAL A 1 96 ? -8.637 8.636 7.473 1.00 98.25 96 VAL A CA 1
ATOM 756 C C . VAL A 1 96 ? -9.825 9.204 6.701 1.00 98.25 96 VAL A C 1
ATOM 758 O O . VAL A 1 96 ? -10.906 9.323 7.265 1.00 98.25 96 VAL A O 1
ATOM 761 N N . ALA A 1 97 ? -9.662 9.507 5.413 1.00 97.12 97 ALA A N 1
ATOM 762 C CA . ALA A 1 97 ? -10.753 10.041 4.595 1.00 97.12 97 ALA A CA 1
ATOM 763 C C . ALA A 1 97 ? -11.899 9.031 4.378 1.00 97.12 97 ALA A C 1
ATOM 765 O O . ALA A 1 97 ? -13.064 9.424 4.331 1.00 97.12 97 ALA A O 1
ATOM 766 N N . ALA A 1 98 ? -11.565 7.741 4.272 1.00 97.25 98 ALA A N 1
ATOM 767 C CA . ALA A 1 98 ? -12.526 6.649 4.135 1.00 97.25 98 ALA A CA 1
ATOM 768 C C . ALA A 1 98 ? -13.175 6.242 5.471 1.00 97.25 98 ALA A C 1
ATOM 770 O O . ALA A 1 98 ? -14.035 5.365 5.489 1.00 97.25 98 ALA A O 1
ATOM 771 N N . THR A 1 99 ? -12.790 6.844 6.600 1.00 98.06 99 THR A N 1
ATOM 772 C CA . THR A 1 99 ? -13.387 6.551 7.909 1.00 98.06 99 THR A CA 1
ATOM 773 C C . THR A 1 99 ? -14.472 7.576 8.223 1.00 98.06 99 THR A C 1
ATOM 775 O O . THR A 1 99 ? -14.222 8.780 8.217 1.00 98.06 99 THR A O 1
ATOM 778 N N . LYS A 1 100 ? -15.687 7.110 8.524 1.00 96.38 100 LYS A N 1
ATOM 779 C CA . LYS A 1 100 ? -16.794 7.989 8.929 1.00 96.38 100 LYS A CA 1
ATOM 780 C C . LYS A 1 100 ? -16.583 8.547 10.343 1.00 96.38 100 LYS A C 1
ATOM 782 O O . LYS A 1 100 ? -15.821 7.988 11.133 1.00 96.38 100 LYS A O 1
ATOM 787 N N . ALA A 1 101 ? -17.328 9.590 10.711 1.00 96.19 101 ALA A N 1
ATOM 788 C CA . ALA A 1 101 ? -17.359 10.073 12.092 1.00 96.19 101 ALA A CA 1
ATOM 789 C C . ALA A 1 101 ? -17.803 8.961 13.071 1.00 96.19 101 ALA A C 1
ATOM 791 O O . ALA A 1 101 ? -18.782 8.253 12.837 1.00 96.19 101 ALA A O 1
ATOM 792 N N . GLY A 1 102 ? -17.058 8.785 14.162 1.00 96.88 102 GLY A N 1
ATOM 793 C CA . GLY A 1 102 ? -17.183 7.676 15.110 1.00 96.88 102 GLY A CA 1
ATOM 794 C C . GLY A 1 102 ? -16.514 6.365 14.670 1.00 96.88 102 GLY A C 1
ATOM 795 O O . GLY A 1 102 ? -16.446 5.430 15.470 1.00 96.88 102 GLY A O 1
ATOM 796 N N . GLY A 1 103 ? -16.008 6.279 13.437 1.00 97.75 103 GLY A N 1
ATOM 797 C CA . GLY A 1 103 ? -15.324 5.099 12.910 1.00 97.75 103 GLY A CA 1
ATOM 798 C C . GLY A 1 103 ? -13.879 4.965 13.393 1.00 97.75 103 GLY A C 1
ATOM 799 O O . GLY A 1 103 ? -13.337 5.856 14.047 1.00 97.75 103 GLY A O 1
ATOM 800 N N . ARG A 1 104 ? -13.233 3.837 13.088 1.00 98.44 104 ARG A N 1
ATOM 801 C CA . ARG A 1 104 ? -11.856 3.540 13.518 1.00 98.44 104 ARG A CA 1
ATOM 802 C C . ARG A 1 104 ? -10.996 3.015 12.384 1.00 98.44 104 ARG A C 1
ATOM 804 O O . ARG A 1 104 ? -11.484 2.333 11.487 1.00 98.44 104 ARG A O 1
ATOM 811 N N . ILE A 1 105 ? -9.694 3.249 12.502 1.00 98.81 105 ILE A N 1
ATOM 812 C CA . ILE A 1 105 ? -8.682 2.626 11.651 1.00 98.81 105 ILE A CA 1
ATOM 813 C C . ILE A 1 105 ? -7.945 1.567 12.465 1.00 98.81 105 ILE A C 1
ATOM 815 O O . ILE A 1 105 ? -7.607 1.815 13.622 1.00 98.81 105 ILE A O 1
ATOM 819 N N . VAL A 1 106 ? -7.656 0.416 11.861 1.00 98.88 106 VAL A N 1
ATOM 820 C CA . VAL A 1 106 ? -6.776 -0.621 12.417 1.00 98.88 106 VAL A CA 1
ATOM 821 C C . VAL A 1 106 ? -5.718 -0.960 11.376 1.00 98.88 106 VAL A C 1
ATOM 823 O O . VAL A 1 106 ? -6.027 -1.200 10.210 1.00 98.88 106 VAL A O 1
ATOM 826 N N . ALA A 1 107 ? -4.461 -0.998 11.794 1.00 98.81 107 ALA A N 1
ATOM 827 C CA . ALA A 1 107 ? -3.346 -1.357 10.937 1.00 98.81 107 ALA A CA 1
ATOM 828 C C . ALA A 1 107 ? -2.455 -2.395 11.603 1.00 98.81 107 ALA A C 1
ATOM 830 O O . ALA A 1 107 ? -2.382 -2.469 12.832 1.00 98.81 107 ALA A O 1
ATOM 831 N N . SER A 1 108 ? -1.739 -3.172 10.791 1.00 98.62 108 SER A N 1
ATOM 832 C CA . SER A 1 108 ? -0.659 -4.015 11.288 1.00 98.62 108 SER A CA 1
ATOM 833 C C . SER A 1 108 ? 0.562 -3.997 10.386 1.00 98.62 108 SER A C 1
ATOM 835 O O . SER A 1 108 ? 0.447 -3.986 9.163 1.00 98.62 108 SER A O 1
ATOM 837 N N . VAL A 1 109 ? 1.738 -3.974 11.014 1.00 98.38 109 VAL A N 1
ATOM 838 C CA . VAL A 1 109 ? 3.044 -3.907 10.352 1.00 98.38 109 VAL A CA 1
ATOM 839 C C . VAL A 1 109 ? 4.029 -4.818 11.089 1.00 98.38 109 VAL A C 1
ATOM 841 O O . VAL A 1 109 ? 4.015 -4.892 12.323 1.00 98.38 109 VAL A O 1
ATOM 844 N N . SER A 1 110 ? 4.906 -5.500 10.350 1.00 97.56 110 SER A N 1
ATOM 845 C CA . SER A 1 110 ? 6.006 -6.271 10.940 1.00 97.56 110 SER A CA 1
ATOM 846 C C . SER A 1 110 ? 6.989 -5.362 11.687 1.00 97.56 110 SER A C 1
ATOM 848 O O . SER A 1 110 ? 7.316 -4.261 11.239 1.00 97.56 110 SER A O 1
ATOM 850 N N . ASN A 1 111 ? 7.535 -5.824 12.815 1.00 96.06 111 ASN A N 1
ATOM 851 C CA . ASN A 1 111 ? 8.519 -5.049 13.578 1.00 96.06 111 ASN A CA 1
ATOM 852 C C . ASN A 1 111 ? 9.800 -4.759 12.778 1.00 96.06 111 ASN A C 1
ATOM 854 O O . ASN A 1 111 ? 10.455 -3.751 13.034 1.00 96.06 111 ASN A O 1
ATOM 858 N N . THR A 1 112 ? 10.136 -5.604 11.800 1.00 95.38 112 THR A N 1
ATOM 859 C CA . THR A 1 112 ? 11.281 -5.409 10.893 1.00 95.38 112 THR A CA 1
ATOM 860 C C . THR A 1 112 ? 10.975 -4.476 9.720 1.00 95.38 112 THR A C 1
ATOM 862 O O . THR A 1 112 ? 11.870 -4.159 8.944 1.00 95.38 112 THR A O 1
ATOM 865 N N . GLU A 1 113 ? 9.732 -4.011 9.594 1.00 94.38 113 GLU A N 1
ATOM 866 C CA . GLU A 1 113 ? 9.242 -3.195 8.476 1.00 94.38 113 GLU A CA 1
ATOM 867 C C . GLU A 1 113 ? 8.787 -1.804 8.933 1.00 94.38 113 GLU A C 1
ATOM 869 O O . GLU A 1 113 ? 7.956 -1.163 8.301 1.00 94.38 113 GLU A O 1
ATOM 874 N N . GLY A 1 114 ? 9.330 -1.317 10.053 1.00 95.38 114 GLY A N 1
ATOM 875 C CA . GLY A 1 114 ? 9.065 0.046 10.516 1.00 95.38 114 GLY A CA 1
ATOM 876 C C . GLY A 1 114 ? 7.730 0.211 11.246 1.00 95.38 114 GLY A C 1
ATOM 877 O O . GLY A 1 114 ? 7.124 1.280 11.187 1.00 95.38 114 GLY A O 1
ATOM 878 N N . ALA A 1 115 ? 7.278 -0.810 11.981 1.00 97.25 115 ALA A N 1
ATOM 879 C CA . ALA A 1 115 ? 6.014 -0.774 12.718 1.00 97.25 115 ALA A CA 1
ATOM 880 C C . ALA A 1 115 ? 5.852 0.433 13.662 1.00 97.25 115 ALA A C 1
ATOM 882 O O . ALA A 1 115 ? 4.795 1.057 13.677 1.00 97.25 115 ALA A O 1
ATOM 883 N N . ARG A 1 116 ? 6.897 0.799 14.422 1.00 97.50 116 ARG A N 1
ATOM 884 C CA . ARG A 1 116 ? 6.856 1.975 15.318 1.00 97.50 116 ARG A CA 1
ATOM 885 C C . ARG A 1 116 ? 6.766 3.291 14.544 1.00 97.50 116 ARG A C 1
ATOM 887 O O . ARG A 1 116 ? 6.075 4.208 14.967 1.00 97.50 116 ARG A O 1
ATOM 894 N N . SER A 1 117 ? 7.456 3.385 13.409 1.00 97.88 117 SER A N 1
ATOM 895 C CA . SER A 1 117 ? 7.383 4.563 12.542 1.00 97.88 117 SER A CA 1
ATOM 896 C C . SER A 1 117 ? 6.001 4.692 11.907 1.00 97.88 117 SER A C 1
ATOM 898 O O . SER A 1 117 ? 5.478 5.796 11.843 1.00 97.88 117 SER A O 1
ATOM 900 N N . SER A 1 118 ? 5.385 3.573 11.514 1.00 98.19 118 SER A N 1
ATOM 901 C CA . SER A 1 118 ? 4.025 3.554 10.964 1.00 98.19 118 SER A CA 1
ATOM 902 C C . SER A 1 118 ? 2.966 3.938 12.002 1.00 98.19 118 SER A C 1
ATOM 904 O O . SER A 1 118 ? 2.064 4.712 11.701 1.00 98.19 118 SER A O 1
ATOM 906 N N . GLU A 1 119 ? 3.095 3.443 13.236 1.00 98.44 119 GLU A N 1
ATOM 907 C CA . GLU A 1 119 ? 2.269 3.866 14.375 1.00 98.44 119 GLU A CA 1
ATOM 908 C C . GLU A 1 119 ? 2.397 5.377 14.616 1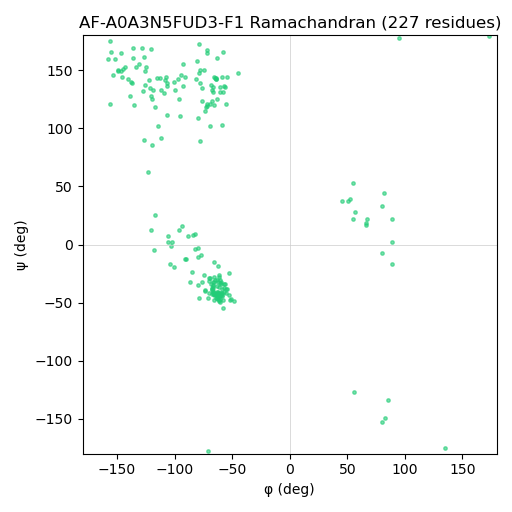.00 98.44 119 GLU A C 1
ATOM 910 O O . GLU A 1 119 ? 1.393 6.083 14.735 1.00 98.44 119 GLU A O 1
ATOM 915 N N . SER A 1 120 ? 3.635 5.883 14.642 1.00 98.44 120 SER A N 1
ATOM 916 C CA . SER A 1 120 ? 3.918 7.306 14.826 1.00 98.44 120 SER A CA 1
ATOM 917 C C . SER A 1 120 ? 3.335 8.157 13.697 1.00 98.44 120 SER A C 1
ATOM 919 O O . SER A 1 120 ? 2.720 9.184 13.972 1.00 98.44 120 SER A O 1
ATOM 921 N N . ASP A 1 121 ? 3.469 7.725 12.441 1.00 98.50 121 ASP A N 1
ATOM 922 C CA . ASP A 1 121 ? 2.893 8.431 11.298 1.00 98.50 121 ASP A CA 1
ATOM 923 C C . ASP A 1 121 ? 1.352 8.459 11.379 1.00 98.50 121 ASP A C 1
ATOM 925 O O . ASP A 1 121 ? 0.773 9.539 11.260 1.00 98.50 121 ASP A O 1
ATOM 929 N N . LEU A 1 122 ? 0.672 7.344 11.689 1.00 98.62 122 LEU A N 1
ATOM 930 C CA . LEU A 1 122 ? -0.791 7.365 11.851 1.00 98.62 122 LEU A CA 1
ATOM 931 C C . LEU A 1 122 ? -1.223 8.278 13.006 1.00 98.62 122 LEU A C 1
ATOM 933 O O . LEU A 1 122 ? -2.176 9.042 12.856 1.00 98.62 122 LEU A O 1
ATOM 937 N N . THR A 1 123 ? -0.492 8.255 14.124 1.00 98.62 123 THR A N 1
ATOM 938 C CA . THR A 1 123 ? -0.778 9.106 15.293 1.00 98.62 123 THR A CA 1
ATOM 939 C C . THR A 1 123 ? -0.821 10.588 14.921 1.00 98.62 123 THR A C 1
ATOM 941 O O . THR A 1 123 ? -1.675 11.333 15.398 1.00 98.62 123 THR A O 1
ATOM 944 N N . ARG A 1 124 ? 0.066 11.031 14.020 1.00 98.56 124 ARG A N 1
ATOM 945 C CA . ARG A 1 124 ? 0.145 12.440 13.602 1.00 98.56 124 ARG A CA 1
ATOM 946 C C . ARG A 1 124 ? -1.117 12.934 12.904 1.00 98.56 124 ARG A C 1
ATOM 948 O O . ARG A 1 124 ? -1.472 14.091 13.086 1.00 98.56 124 ARG A O 1
ATOM 955 N N . ILE A 1 125 ? -1.778 12.087 12.115 1.00 98.44 125 ILE A N 1
ATOM 956 C CA . ILE A 1 125 ? -2.953 12.493 11.328 1.00 98.44 125 ILE A CA 1
ATOM 957 C C . ILE A 1 125 ? -4.282 12.010 11.913 1.00 98.44 125 ILE A C 1
ATOM 959 O O . ILE A 1 125 ? -5.326 12.534 11.536 1.00 98.44 125 ILE A O 1
ATOM 963 N N . ALA A 1 126 ? -4.265 11.031 12.819 1.00 97.88 126 ALA A N 1
ATOM 964 C CA . ALA A 1 126 ? -5.465 10.414 13.390 1.00 97.88 126 ALA A CA 1
ATOM 965 C C . ALA A 1 126 ? -5.591 10.598 14.915 1.00 97.88 126 ALA A C 1
ATOM 967 O O . ALA A 1 126 ? -6.606 10.219 15.496 1.00 97.88 126 ALA A O 1
ATOM 968 N N . GLY A 1 127 ? -4.592 11.198 15.571 1.00 97.12 127 GLY A N 1
ATOM 969 C CA . GLY A 1 127 ? -4.572 11.387 17.019 1.00 97.12 127 GLY A CA 1
ATOM 970 C C . GLY A 1 127 ? -4.138 10.125 17.764 1.00 97.12 127 GLY A C 1
ATOM 971 O O . GLY A 1 127 ? -3.374 9.315 17.249 1.00 97.12 127 GLY A O 1
ATOM 972 N N . VAL A 1 128 ? -4.593 9.963 19.008 1.00 95.38 128 VAL A N 1
ATOM 973 C CA . VAL A 1 128 ? -4.144 8.867 19.883 1.00 95.38 128 VAL A CA 1
ATOM 974 C C . VAL A 1 128 ? -4.477 7.495 19.283 1.00 95.38 128 VAL A C 1
ATOM 976 O O . VAL A 1 128 ? -5.620 7.224 18.901 1.00 95.38 128 VAL A O 1
ATOM 979 N N . VAL A 1 129 ? -3.474 6.613 19.267 1.00 97.94 129 VAL A N 1
ATOM 980 C CA . VAL A 1 129 ? -3.610 5.204 18.887 1.00 97.94 129 VAL A CA 1
ATOM 981 C C . VAL A 1 129 ? -3.325 4.292 20.077 1.00 97.94 129 VAL A C 1
ATOM 983 O O . VAL A 1 129 ? -2.444 4.554 20.894 1.00 97.94 129 VAL A O 1
ATOM 986 N N . GLU A 1 130 ? -4.066 3.197 20.165 1.00 98.44 130 GLU A N 1
ATOM 987 C CA . GLU A 1 130 ? -3.733 2.064 21.023 1.00 98.44 130 GLU A CA 1
ATOM 988 C C . GLU A 1 130 ? -2.931 1.040 20.222 1.00 98.44 130 GLU A C 1
ATOM 990 O O . GLU A 1 130 ? -3.042 0.965 18.996 1.00 98.44 130 GLU A O 1
ATOM 995 N N . THR A 1 131 ? -2.129 0.225 20.908 1.00 98.25 131 THR A N 1
ATOM 996 C CA . THR A 1 131 ? -1.276 -0.764 20.246 1.00 98.25 131 THR A CA 1
ATOM 997 C C . THR A 1 131 ? -1.286 -2.114 20.933 1.00 98.25 131 THR A C 1
ATOM 999 O O . THR A 1 131 ? -1.617 -2.260 22.111 1.00 98.25 131 THR A O 1
ATOM 1002 N N . MET A 1 132 ? -0.885 -3.124 20.172 1.00 97.81 132 MET A N 1
ATOM 1003 C CA . MET A 1 132 ? -0.634 -4.472 20.644 1.00 97.81 132 MET A CA 1
ATOM 1004 C C . MET A 1 132 ? 0.458 -5.116 19.793 1.00 97.81 132 MET A C 1
ATOM 1006 O O . MET A 1 132 ? 0.599 -4.818 18.610 1.00 97.81 132 MET A O 1
ATOM 1010 N N . SER A 1 133 ? 1.248 -6.009 20.385 1.00 97.50 133 SER A N 1
ATOM 1011 C CA . SER A 1 133 ? 2.276 -6.767 19.665 1.00 97.50 133 SER A CA 1
ATOM 1012 C C . SER A 1 133 ? 1.995 -8.264 19.742 1.00 97.50 133 SER A C 1
ATOM 1014 O O . SER A 1 133 ? 1.728 -8.788 20.822 1.00 97.50 133 SER A O 1
ATOM 1016 N N . LYS A 1 134 ? 2.074 -8.950 18.600 1.00 96.69 134 LYS A N 1
ATOM 1017 C CA . LYS A 1 134 ? 1.991 -10.414 18.465 1.00 96.69 134 LYS A CA 1
ATOM 1018 C C . LYS A 1 134 ? 2.662 -10.833 17.154 1.00 96.69 134 LYS A C 1
ATOM 1020 O O . LYS A 1 134 ? 2.867 -9.987 16.297 1.00 96.69 134 LYS A O 1
ATOM 1025 N N . ASN A 1 135 ? 3.074 -12.094 17.014 1.00 94.94 135 ASN A N 1
ATOM 1026 C CA . ASN A 1 135 ? 3.646 -12.654 15.777 1.00 94.94 135 ASN A CA 1
ATOM 1027 C C . ASN A 1 135 ? 4.790 -11.805 15.173 1.00 94.94 135 ASN A C 1
ATOM 1029 O O . ASN A 1 135 ? 4.884 -11.632 13.963 1.00 94.94 135 ASN A O 1
ATOM 1033 N N . LYS A 1 136 ? 5.646 -11.212 16.026 1.00 96.75 136 LYS A N 1
ATOM 1034 C CA . LYS A 1 136 ? 6.712 -10.256 15.634 1.00 96.75 136 LYS A CA 1
ATOM 1035 C C . LYS A 1 136 ? 6.212 -9.047 14.819 1.00 96.75 136 LYS A C 1
ATOM 1037 O O . LYS A 1 136 ? 6.996 -8.371 14.156 1.00 96.75 136 LYS A O 1
ATOM 1042 N N . CYS A 1 137 ? 4.931 -8.741 14.932 1.00 98.19 137 CYS A N 1
ATOM 1043 C CA . CYS A 1 137 ? 4.248 -7.620 14.318 1.00 98.19 137 CYS A CA 1
ATOM 1044 C C . CYS A 1 137 ? 3.621 -6.737 15.400 1.00 98.19 137 CYS A C 1
ATOM 1046 O O . CYS A 1 137 ? 3.528 -7.096 16.581 1.00 98.19 137 CYS A O 1
ATOM 1048 N N . ARG A 1 138 ? 3.181 -5.560 14.974 1.00 98.38 138 ARG A N 1
ATOM 1049 C CA . ARG A 1 138 ? 2.441 -4.602 15.786 1.00 98.38 138 ARG A CA 1
ATOM 1050 C C . ARG A 1 138 ? 1.097 -4.366 15.126 1.00 98.38 138 ARG A C 1
ATOM 1052 O O . ARG A 1 138 ? 1.067 -4.052 13.940 1.00 98.38 138 ARG A O 1
ATOM 1059 N N . ALA A 1 139 ? 0.014 -4.508 15.874 1.00 98.75 139 ALA A N 1
ATOM 1060 C CA . ALA A 1 139 ? -1.274 -3.933 15.523 1.00 98.75 139 ALA A CA 1
ATOM 1061 C C . ALA A 1 139 ? -1.439 -2.612 16.265 1.00 98.75 139 ALA A C 1
ATOM 1063 O O . ALA A 1 139 ? -1.030 -2.488 17.421 1.00 98.75 139 ALA A O 1
ATOM 1064 N N . PHE A 1 140 ? -2.034 -1.633 15.606 1.00 98.81 140 PHE A N 1
ATOM 1065 C CA . PHE A 1 140 ? -2.360 -0.354 16.212 1.00 98.81 140 PHE A CA 1
ATOM 1066 C C . PHE A 1 140 ? -3.659 0.179 15.625 1.00 98.81 140 PHE A C 1
ATOM 1068 O O . PHE A 1 140 ? -3.957 -0.049 14.451 1.00 98.81 140 PHE A O 1
ATOM 1075 N N . TRP A 1 141 ? -4.459 0.834 16.457 1.00 98.81 141 TRP A N 1
ATOM 1076 C CA . TRP A 1 141 ? -5.776 1.316 16.068 1.00 98.81 141 TRP A CA 1
ATOM 1077 C C . TRP A 1 141 ? -6.116 2.640 16.726 1.00 98.81 141 TRP A C 1
ATOM 1079 O O . TRP A 1 141 ? -5.664 2.946 17.827 1.00 98.81 141 TRP A O 1
ATOM 1089 N N . THR A 1 142 ? -6.931 3.430 16.042 1.00 98.75 142 THR A N 1
ATOM 1090 C CA . THR A 1 142 ? -7.311 4.766 16.499 1.00 98.75 142 THR A CA 1
ATOM 1091 C C . THR A 1 142 ? -8.426 4.703 17.542 1.00 98.75 142 THR A C 1
ATOM 1093 O O . THR A 1 142 ? -9.235 3.762 17.589 1.00 98.75 142 THR A O 1
ATOM 1096 N N . ALA A 1 143 ? -8.539 5.764 18.340 1.00 97.81 143 ALA A N 1
ATOM 1097 C CA . ALA A 1 143 ? -9.819 6.140 18.938 1.00 97.81 143 ALA A CA 1
ATOM 1098 C C . ALA A 1 143 ? -10.890 6.389 17.839 1.00 97.81 143 ALA A C 1
ATOM 1100 O O . ALA A 1 143 ? -10.535 6.504 16.659 1.00 97.81 143 ALA A O 1
ATOM 1101 N N . PRO A 1 144 ? -12.194 6.457 18.180 1.00 97.62 144 PRO A N 1
ATOM 1102 C CA . PRO A 1 144 ? -13.227 6.863 17.229 1.00 97.62 144 PRO A CA 1
ATOM 1103 C C . PRO A 1 144 ? -12.890 8.229 16.621 1.00 97.62 144 PRO A C 1
ATOM 1105 O O . PRO A 1 144 ? -12.737 9.211 17.349 1.00 97.62 144 PRO A O 1
ATOM 1108 N N . LEU A 1 145 ? -12.752 8.293 15.300 1.00 97.56 145 LEU A N 1
ATOM 1109 C CA . LEU A 1 145 ? -12.342 9.500 14.589 1.00 97.56 145 LEU A CA 1
ATOM 1110 C C . LEU A 1 145 ? -13.524 10.444 14.395 1.00 97.56 145 LEU A C 1
ATOM 1112 O O . LEU A 1 145 ? -14.627 10.007 14.100 1.00 97.56 145 LEU A O 1
ATOM 1116 N N . GLN A 1 146 ? -13.287 11.749 14.500 1.00 95.69 146 GLN A N 1
ATOM 1117 C CA . GLN A 1 146 ? -14.236 12.786 14.054 1.00 95.69 146 GLN A CA 1
ATOM 1118 C C . GLN A 1 146 ? -13.779 13.451 12.743 1.00 95.69 146 GLN A C 1
ATOM 1120 O O . GLN A 1 146 ? -14.348 14.442 12.301 1.00 95.69 146 GLN A O 1
ATOM 1125 N N . GLY A 1 147 ? -12.721 12.909 12.138 1.00 93.94 147 GLY A N 1
ATOM 1126 C CA . GLY A 1 147 ? -11.951 13.501 11.052 1.00 93.94 147 GLY A CA 1
ATOM 1127 C C . GLY A 1 147 ? -10.453 13.344 11.316 1.00 93.94 147 GLY A C 1
ATOM 1128 O O . GLY A 1 147 ? -10.046 12.710 12.293 1.00 93.94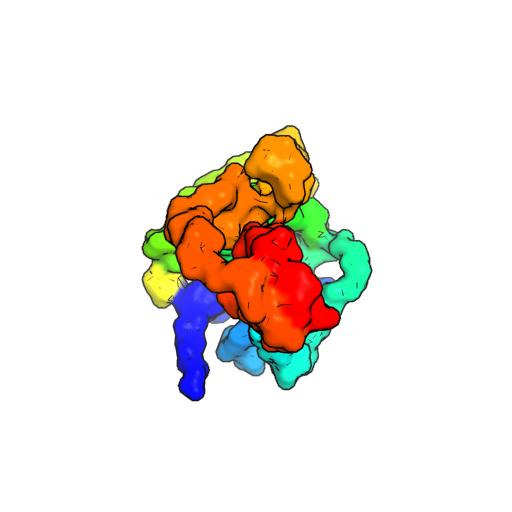 147 GLY A O 1
ATOM 1129 N N . ALA A 1 148 ? -9.630 13.925 10.443 1.00 96.69 148 ALA A N 1
ATOM 1130 C CA . ALA A 1 148 ? -8.188 13.994 10.658 1.00 96.69 148 ALA A CA 1
ATOM 1131 C C . ALA A 1 148 ? -7.864 14.896 11.861 1.00 96.69 148 ALA A C 1
ATOM 1133 O O . ALA A 1 148 ? -8.391 16.003 11.963 1.00 96.69 148 ALA A O 1
ATOM 1134 N N . ALA A 1 149 ? -6.959 14.452 12.734 1.00 97.44 149 ALA A N 1
ATOM 1135 C CA . ALA A 1 149 ? -6.415 15.272 13.818 1.00 97.44 149 ALA A CA 1
ATOM 1136 C C . ALA A 1 149 ? -5.554 16.429 13.280 1.00 97.44 149 ALA A C 1
ATOM 1138 O O . ALA A 1 149 ? -5.548 17.513 13.854 1.00 97.44 149 ALA A O 1
ATOM 1139 N N . ASP A 1 150 ? -4.881 16.205 12.148 1.00 98.19 150 ASP A N 1
ATOM 1140 C CA . ASP A 1 150 ? -4.197 17.234 11.364 1.00 98.19 150 ASP A CA 1
ATOM 1141 C C . ASP A 1 150 ? -4.689 17.169 9.904 1.00 98.19 150 ASP A C 1
ATOM 1143 O O . ASP A 1 150 ? -4.142 16.416 9.087 1.00 98.19 150 ASP A O 1
ATOM 1147 N N . PRO A 1 151 ? -5.757 17.915 9.557 1.00 97.94 151 PRO A N 1
ATOM 1148 C CA . PRO A 1 151 ? -6.319 17.910 8.207 1.00 97.94 151 PRO A CA 1
ATOM 1149 C C . PRO A 1 151 ? -5.347 18.406 7.132 1.00 97.94 151 PRO A C 1
ATOM 1151 O O . PRO A 1 151 ? -5.398 17.929 5.997 1.00 97.94 151 PRO A O 1
ATOM 1154 N N . ALA A 1 152 ? -4.457 19.343 7.470 1.00 98.38 152 ALA A N 1
ATOM 1155 C CA . ALA A 1 152 ? -3.495 19.897 6.522 1.00 98.38 152 ALA A CA 1
ATOM 1156 C C . ALA A 1 152 ? -2.427 18.858 6.165 1.00 98.38 152 ALA A C 1
ATOM 1158 O O . ALA A 1 152 ? -2.159 18.626 4.983 1.00 98.38 152 ALA A O 1
ATOM 1159 N N . LEU A 1 153 ? -1.881 18.171 7.170 1.00 98.62 153 LEU A N 1
ATOM 1160 C CA . LEU A 1 153 ? -0.920 17.093 6.961 1.00 98.62 153 LEU A CA 1
ATOM 1161 C C . LEU A 1 153 ? -1.558 15.890 6.265 1.00 98.62 153 LEU A C 1
ATOM 1163 O O . LEU A 1 153 ? -0.953 15.330 5.354 1.00 98.62 153 LEU A O 1
ATOM 1167 N N . ALA A 1 154 ? -2.786 15.516 6.636 1.00 98.25 154 ALA A N 1
ATOM 1168 C CA . ALA A 1 154 ? -3.516 14.449 5.953 1.00 98.25 154 ALA A CA 1
ATOM 1169 C C . ALA A 1 154 ? -3.715 14.773 4.462 1.00 98.25 154 ALA A C 1
ATOM 1171 O O . ALA A 1 154 ? -3.471 13.916 3.612 1.00 98.25 154 ALA A O 1
ATOM 1172 N N . LYS A 1 155 ? -4.078 16.021 4.127 1.00 97.88 155 LYS A N 1
ATOM 1173 C CA . LYS A 1 155 ? -4.175 16.480 2.734 1.00 97.88 155 LYS A CA 1
ATOM 1174 C C . LYS A 1 155 ? -2.823 16.421 2.021 1.00 97.88 155 LYS A C 1
ATOM 1176 O O . LYS A 1 155 ? -2.759 15.918 0.909 1.00 97.88 155 LYS A O 1
ATOM 1181 N N . GLN A 1 156 ? -1.742 16.870 2.657 1.00 98.38 156 GLN A N 1
ATOM 1182 C CA . GLN A 1 156 ? -0.396 16.762 2.083 1.00 98.38 156 GLN A CA 1
ATOM 1183 C C . GLN A 1 156 ? -0.012 15.302 1.811 1.00 98.38 156 GLN A C 1
ATOM 1185 O O . GLN A 1 156 ? 0.572 14.993 0.776 1.00 98.38 156 GLN A O 1
ATOM 1190 N N . TRP A 1 157 ? -0.329 14.395 2.734 1.00 98.56 157 TRP A N 1
ATOM 1191 C CA . TRP A 1 157 ? 0.012 12.983 2.596 1.00 98.56 157 TRP A CA 1
ATOM 1192 C C . TRP A 1 157 ? -0.776 12.282 1.501 1.00 98.56 157 TRP A C 1
ATOM 1194 O O . TRP A 1 157 ? -0.233 11.369 0.886 1.00 98.56 157 TRP A O 1
ATOM 1204 N N . ARG A 1 158 ? -2.002 12.723 1.197 1.00 96.19 158 ARG A N 1
ATOM 1205 C CA . ARG A 1 158 ? -2.760 12.199 0.051 1.00 96.19 158 ARG A CA 1
ATOM 1206 C C . ARG A 1 158 ? -2.022 12.350 -1.277 1.00 96.19 158 ARG A C 1
ATOM 1208 O O . ARG A 1 158 ? -2.115 11.450 -2.101 1.00 96.19 158 ARG A O 1
ATOM 1215 N N . GLU A 1 159 ? -1.253 13.421 -1.441 1.00 97.31 159 GLU A N 1
ATOM 1216 C CA . GLU A 1 159 ? -0.501 13.699 -2.671 1.00 97.31 159 GLU A CA 1
ATOM 1217 C C . GLU A 1 159 ? 0.808 12.902 -2.777 1.00 97.31 159 GLU A C 1
ATOM 1219 O O . GLU A 1 159 ? 1.448 12.893 -3.827 1.00 97.31 159 GLU A O 1
ATOM 1224 N N . LEU A 1 160 ? 1.244 12.231 -1.704 1.00 97.44 160 LEU A N 1
ATOM 1225 C CA . LEU A 1 160 ? 2.548 11.566 -1.692 1.00 97.44 160 LEU A CA 1
ATOM 1226 C C . LEU A 1 160 ? 2.636 10.407 -2.690 1.00 97.44 160 LEU A C 1
ATOM 1228 O O . LEU A 1 160 ? 3.718 10.188 -3.227 1.00 97.44 160 LEU A O 1
ATOM 1232 N N . ASP A 1 161 ? 1.524 9.720 -2.971 1.00 94.56 161 ASP A N 1
ATOM 1233 C CA . ASP A 1 161 ? 1.436 8.619 -3.947 1.00 94.56 161 ASP A CA 1
ATOM 1234 C C . ASP A 1 161 ? 0.999 9.081 -5.357 1.00 94.56 161 ASP A C 1
ATOM 1236 O O . ASP A 1 161 ? 0.579 8.289 -6.204 1.00 94.56 161 ASP A O 1
ATOM 1240 N N . ALA A 1 162 ? 1.073 10.386 -5.636 1.00 95.69 162 ALA A N 1
ATOM 1241 C CA . ALA A 1 162 ? 0.760 10.906 -6.960 1.00 95.69 162 ALA A CA 1
ATOM 1242 C C . ALA A 1 162 ? 1.746 10.385 -8.022 1.00 95.69 162 ALA A C 1
ATOM 1244 O O . ALA A 1 162 ? 2.957 10.274 -7.795 1.00 95.69 162 ALA A O 1
ATOM 1245 N N . VAL A 1 163 ? 1.215 10.111 -9.218 1.00 96.44 163 VAL A N 1
ATOM 1246 C CA . VAL A 1 163 ? 2.026 9.830 -10.408 1.00 96.44 163 VAL A CA 1
ATOM 1247 C C . VAL A 1 163 ? 2.773 11.095 -10.810 1.00 96.44 163 VAL A C 1
ATOM 1249 O O . VAL A 1 163 ? 2.191 12.176 -10.884 1.00 96.44 163 VAL A O 1
ATOM 1252 N N . ARG A 1 164 ? 4.069 10.957 -11.082 1.00 95.75 164 ARG A N 1
ATOM 1253 C CA . ARG A 1 164 ? 4.964 12.068 -11.409 1.00 95.75 164 ARG A CA 1
ATOM 1254 C C . ARG A 1 164 ? 6.002 11.684 -12.461 1.00 95.75 164 ARG A C 1
ATOM 1256 O O . ARG A 1 164 ? 6.360 10.507 -12.554 1.00 95.75 164 ARG A O 1
ATOM 1263 N N . PRO A 1 165 ? 6.488 12.661 -13.246 1.00 97.06 165 PRO A N 1
ATOM 1264 C CA . PRO A 1 165 ? 7.586 12.440 -14.175 1.00 97.06 165 PRO A CA 1
ATOM 1265 C C . PRO A 1 165 ? 8.885 12.098 -13.433 1.00 97.06 165 PRO A C 1
ATOM 1267 O O . PRO A 1 165 ? 9.173 12.666 -12.378 1.00 97.06 165 PRO A O 1
ATOM 1270 N N . ILE A 1 166 ? 9.677 11.194 -14.007 1.00 95.38 166 ILE A N 1
ATOM 1271 C CA . ILE A 1 166 ? 11.024 10.808 -13.559 1.00 95.38 166 ILE A CA 1
ATOM 1272 C C . ILE A 1 166 ? 11.961 10.705 -14.771 1.00 95.38 166 ILE A C 1
ATOM 1274 O O . ILE A 1 166 ? 11.498 10.705 -15.914 1.00 95.38 166 ILE A O 1
ATOM 1278 N N . GLY A 1 167 ? 13.274 10.591 -14.534 1.00 89.12 167 GLY A N 1
ATOM 1279 C CA . GLY A 1 167 ? 14.265 10.419 -15.608 1.00 89.12 167 GLY A CA 1
ATOM 1280 C C . GLY A 1 167 ? 14.169 11.530 -16.655 1.00 89.12 167 GLY A C 1
ATOM 1281 O O . GLY A 1 167 ? 13.940 11.251 -17.829 1.00 89.12 167 GLY A O 1
ATOM 1282 N N . ASP A 1 168 ? 14.216 12.781 -16.189 1.00 89.94 168 ASP A N 1
ATOM 1283 C CA . ASP A 1 168 ? 14.080 14.000 -16.999 1.00 89.94 168 ASP A CA 1
ATOM 1284 C C . ASP A 1 168 ? 12.775 14.087 -17.814 1.00 89.94 168 ASP A C 1
ATOM 1286 O O . ASP A 1 168 ? 12.706 14.725 -18.860 1.00 89.94 168 ASP A O 1
ATOM 1290 N N . GLY A 1 169 ? 11.709 13.447 -17.320 1.00 94.50 169 GLY A N 1
ATOM 1291 C CA . GLY A 1 169 ? 10.380 13.472 -17.933 1.00 94.50 169 GLY A CA 1
ATOM 1292 C C . GLY A 1 169 ? 10.142 12.384 -18.975 1.00 94.50 169 GLY A C 1
ATOM 1293 O O . GLY A 1 169 ? 9.052 12.321 -19.540 1.00 94.50 169 GLY A O 1
ATOM 1294 N N . ARG A 1 170 ? 11.116 11.498 -19.209 1.00 95.31 170 ARG A N 1
ATOM 1295 C CA . ARG A 1 170 ? 10.965 10.375 -20.144 1.00 95.31 170 ARG A CA 1
ATOM 1296 C C . ARG A 1 170 ? 10.004 9.298 -19.635 1.00 95.31 170 ARG A C 1
ATOM 1298 O O . ARG A 1 170 ? 9.377 8.618 -20.442 1.00 95.31 170 ARG A O 1
ATOM 1305 N N . PHE A 1 171 ? 9.887 9.142 -18.318 1.00 97.12 171 PHE A N 1
ATOM 1306 C CA . PHE A 1 171 ? 9.013 8.150 -17.694 1.00 97.12 171 PHE A CA 1
ATOM 1307 C C . PHE A 1 171 ? 8.088 8.802 -16.672 1.00 97.12 171 PHE A C 1
ATOM 1309 O O . PHE A 1 171 ? 8.359 9.893 -16.171 1.00 97.12 171 PHE A O 1
ATOM 1316 N N . VAL A 1 172 ? 7.017 8.096 -16.322 1.00 97.19 172 VAL A N 1
ATOM 1317 C CA . VAL A 1 172 ? 6.139 8.445 -15.203 1.00 97.19 172 VAL A CA 1
ATOM 1318 C C . VAL A 1 172 ? 6.084 7.285 -14.221 1.00 97.19 172 VAL A C 1
ATOM 1320 O O . VAL A 1 172 ? 6.084 6.122 -14.614 1.00 97.19 172 VAL A O 1
ATOM 1323 N N . SER A 1 173 ? 6.066 7.599 -12.932 1.00 97.06 173 SER A N 1
ATOM 1324 C CA . SER A 1 173 ? 6.093 6.608 -11.858 1.00 97.06 173 SER A CA 1
ATOM 1325 C C . SER A 1 173 ? 5.477 7.188 -10.582 1.00 97.06 173 SER A C 1
ATOM 1327 O O . SER A 1 173 ? 5.107 8.362 -10.533 1.00 97.06 173 SER A O 1
ATOM 1329 N N . ARG A 1 174 ? 5.342 6.368 -9.542 1.00 96.19 174 ARG A N 1
ATOM 1330 C CA . ARG A 1 174 ? 4.832 6.748 -8.218 1.00 96.19 174 ARG A CA 1
ATOM 1331 C C . ARG A 1 174 ? 5.423 5.844 -7.131 1.00 96.19 174 ARG A C 1
ATOM 1333 O O . ARG A 1 174 ? 5.875 4.742 -7.456 1.00 96.19 174 ARG A O 1
ATOM 1340 N N . PRO A 1 175 ? 5.413 6.263 -5.855 1.00 96.25 175 PRO A N 1
ATOM 1341 C CA . PRO A 1 175 ? 5.761 5.398 -4.731 1.00 96.25 175 PRO A CA 1
ATOM 1342 C C . PRO A 1 175 ? 5.135 4.001 -4.787 1.00 96.25 175 PRO A C 1
ATOM 1344 O O . PRO A 1 175 ? 4.049 3.790 -5.311 1.00 96.25 175 PRO A O 1
ATOM 1347 N N . GLY A 1 176 ? 5.864 3.018 -4.265 1.00 92.19 176 GLY A N 1
ATOM 1348 C CA . GLY A 1 176 ? 5.452 1.611 -4.294 1.00 92.19 176 GLY A CA 1
ATOM 1349 C C . GLY A 1 176 ? 5.904 0.840 -5.537 1.00 92.19 176 GLY A C 1
ATOM 1350 O O . GLY A 1 176 ? 5.965 -0.387 -5.495 1.00 92.19 176 GLY A O 1
ATOM 1351 N N . ILE A 1 177 ? 6.315 1.528 -6.608 1.00 94.50 177 ILE A N 1
ATOM 1352 C CA . ILE A 1 177 ? 7.005 0.908 -7.750 1.00 94.50 177 ILE A CA 1
ATOM 1353 C C . ILE A 1 177 ? 8.491 0.673 -7.395 1.00 94.50 177 ILE A C 1
ATOM 1355 O O . ILE A 1 177 ? 9.100 1.419 -6.620 1.00 94.50 177 ILE A O 1
ATOM 1359 N N . PHE A 1 178 ? 9.105 -0.387 -7.927 1.00 93.62 178 PHE A N 1
ATOM 1360 C CA . PHE A 1 178 ? 10.546 -0.612 -7.762 1.00 93.62 178 PHE A CA 1
ATOM 1361 C C . PHE A 1 178 ? 11.352 0.550 -8.366 1.00 93.62 178 PHE A C 1
ATOM 1363 O O . PHE A 1 178 ? 11.028 1.020 -9.453 1.00 93.62 178 PHE A O 1
ATOM 1370 N N . ALA A 1 179 ? 12.378 1.018 -7.643 1.00 94.25 179 ALA A N 1
ATOM 1371 C CA . ALA A 1 179 ? 13.182 2.192 -8.008 1.00 94.25 179 ALA A CA 1
ATOM 1372 C C . ALA A 1 179 ? 12.334 3.398 -8.465 1.00 94.25 179 ALA A C 1
ATOM 1374 O O . ALA A 1 179 ? 12.710 4.109 -9.384 1.00 94.25 179 ALA A O 1
ATOM 1375 N N . TRP A 1 180 ? 11.174 3.618 -7.834 1.00 94.19 180 TRP A N 1
ATOM 1376 C CA . TRP A 1 180 ? 10.120 4.476 -8.380 1.00 94.19 180 TRP A CA 1
ATOM 1377 C C . TRP A 1 180 ? 10.535 5.900 -8.789 1.00 94.19 180 TRP A C 1
ATOM 1379 O O . TRP A 1 180 ? 9.831 6.491 -9.600 1.00 94.19 180 TRP A O 1
ATOM 1389 N N . ASP A 1 181 ? 11.596 6.472 -8.220 1.00 94.69 181 ASP A N 1
ATOM 1390 C CA . ASP A 1 181 ? 12.034 7.856 -8.435 1.00 94.69 181 ASP A CA 1
ATOM 1391 C C . ASP A 1 181 ? 13.243 8.005 -9.363 1.00 94.69 181 ASP A C 1
ATOM 1393 O O . ASP A 1 181 ? 13.696 9.124 -9.607 1.00 94.69 181 ASP A O 1
ATOM 1397 N N . ARG A 1 182 ? 13.798 6.900 -9.868 1.00 94.75 182 ARG A N 1
ATOM 1398 C CA . ARG A 1 182 ? 15.060 6.912 -10.612 1.00 94.75 182 ARG A CA 1
ATOM 1399 C C . ARG A 1 182 ? 15.185 5.730 -11.559 1.00 94.75 182 ARG A C 1
ATOM 1401 O O . ARG A 1 182 ? 14.504 4.721 -11.433 1.00 94.75 182 ARG A O 1
ATOM 1408 N N . ILE A 1 183 ? 16.145 5.822 -12.469 1.00 96.62 183 ILE A N 1
ATOM 1409 C CA . ILE A 1 183 ? 16.592 4.653 -13.221 1.00 96.62 183 ILE A CA 1
ATOM 1410 C C . ILE A 1 183 ? 17.476 3.816 -12.293 1.00 96.62 183 ILE A C 1
ATOM 1412 O O . ILE A 1 183 ? 18.450 4.317 -11.728 1.00 96.62 183 ILE A O 1
ATOM 1416 N N . ASP A 1 184 ? 17.119 2.548 -12.109 1.00 96.62 184 ASP A N 1
ATOM 1417 C CA . ASP A 1 184 ? 17.933 1.625 -11.329 1.00 96.62 184 ASP A CA 1
ATOM 1418 C C . ASP A 1 184 ? 19.278 1.349 -12.038 1.00 96.62 184 ASP A C 1
ATOM 1420 O O . ASP A 1 184 ? 19.275 1.042 -13.235 1.00 96.62 184 ASP A O 1
ATOM 1424 N N . PRO A 1 185 ? 20.431 1.432 -11.342 1.00 97.44 185 PRO A N 1
ATOM 1425 C CA . PRO A 1 185 ? 21.734 1.213 -11.967 1.00 97.44 185 PRO A CA 1
ATOM 1426 C C . PRO A 1 185 ? 21.906 -0.173 -12.595 1.00 97.44 185 PRO A C 1
ATOM 1428 O O . PRO A 1 185 ? 22.576 -0.290 -13.621 1.00 97.44 185 PRO A O 1
ATOM 1431 N N . ALA A 1 186 ? 21.311 -1.220 -12.014 1.00 97.50 186 ALA A N 1
ATOM 1432 C CA . ALA A 1 186 ? 21.403 -2.563 -12.576 1.00 97.50 186 ALA A CA 1
ATOM 1433 C C . ALA A 1 186 ? 20.529 -2.689 -13.829 1.00 97.50 186 ALA A C 1
ATOM 1435 O O . ALA A 1 186 ? 20.983 -3.245 -14.829 1.00 97.50 186 ALA A O 1
ATOM 1436 N N . SER A 1 187 ? 19.330 -2.098 -13.827 1.00 97.19 187 SER A N 1
ATOM 1437 C CA . SER A 1 187 ? 18.506 -2.000 -15.039 1.00 97.19 187 SER A CA 1
ATOM 1438 C C . SER A 1 187 ? 19.212 -1.217 -16.150 1.00 97.19 187 SER A C 1
ATOM 1440 O O . SER A 1 187 ? 19.215 -1.658 -17.297 1.00 97.19 187 SER A O 1
ATOM 1442 N N . ALA A 1 188 ? 19.865 -0.094 -15.832 1.00 97.00 188 ALA A N 1
ATOM 1443 C CA . ALA A 1 188 ? 20.652 0.673 -16.804 1.00 97.00 188 ALA A CA 1
ATOM 1444 C C . ALA A 1 188 ? 21.818 -0.146 -17.382 1.00 97.00 188 ALA A C 1
ATOM 1446 O O . ALA A 1 188 ? 22.043 -0.146 -18.593 1.00 97.00 188 ALA A O 1
ATOM 1447 N N . LEU A 1 189 ? 22.534 -0.884 -16.527 1.00 98.12 189 LEU A N 1
ATOM 1448 C CA . LEU A 1 189 ? 23.620 -1.765 -16.953 1.00 98.12 189 LEU A CA 1
ATOM 1449 C C . LEU A 1 189 ? 23.116 -2.877 -17.880 1.00 98.12 189 LEU A C 1
ATOM 1451 O O . LEU A 1 189 ? 23.755 -3.158 -18.895 1.00 98.12 189 LEU A O 1
ATOM 1455 N N . LEU A 1 190 ? 21.974 -3.486 -17.552 1.00 97.44 190 LEU A N 1
ATOM 1456 C CA . LEU A 1 190 ? 21.343 -4.503 -18.387 1.00 97.44 190 LEU A CA 1
ATOM 1457 C C . LEU A 1 190 ? 20.956 -3.928 -19.752 1.00 97.44 190 LEU A C 1
ATOM 1459 O O . LEU A 1 190 ? 21.330 -4.500 -20.772 1.00 97.44 190 LEU A O 1
ATOM 1463 N N . ALA A 1 191 ? 20.288 -2.771 -19.781 1.00 96.62 191 ALA A N 1
ATOM 1464 C CA . ALA A 1 191 ? 19.904 -2.094 -21.019 1.00 96.62 191 ALA A CA 1
ATOM 1465 C C . ALA A 1 191 ? 21.107 -1.823 -21.938 1.00 96.62 191 ALA A C 1
ATOM 1467 O O . ALA A 1 191 ? 21.034 -2.076 -23.143 1.00 96.62 191 ALA A O 1
ATOM 1468 N N . ALA A 1 192 ? 22.241 -1.395 -21.370 1.00 96.94 192 ALA A N 1
ATOM 1469 C CA . ALA A 1 19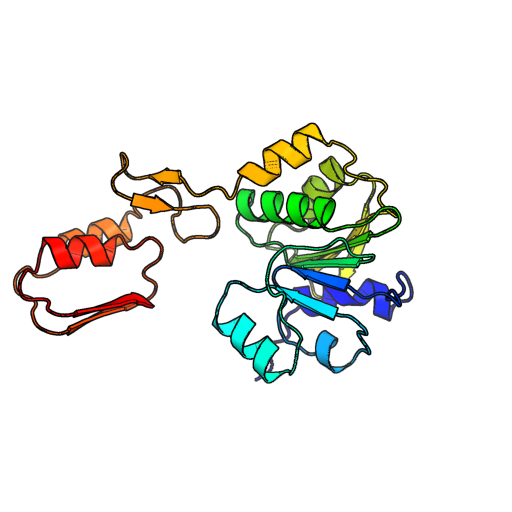2 ? 23.479 -1.162 -22.115 1.00 96.94 192 ALA A CA 1
ATOM 1470 C C . ALA A 1 192 ? 24.025 -2.433 -22.797 1.00 96.94 192 ALA A C 1
ATOM 1472 O O . ALA A 1 192 ? 24.627 -2.343 -23.869 1.00 96.94 192 ALA A O 1
ATOM 1473 N N . HIS A 1 193 ? 23.750 -3.615 -22.243 1.00 97.19 193 HIS A N 1
ATOM 1474 C CA . HIS A 1 193 ? 24.234 -4.904 -22.751 1.00 97.19 193 HIS A CA 1
ATOM 1475 C C . HIS A 1 193 ? 23.190 -5.715 -23.531 1.00 97.19 193 HIS A C 1
ATOM 1477 O O . HIS A 1 193 ? 23.507 -6.815 -23.984 1.00 97.19 193 HIS A O 1
ATOM 1483 N N . LEU A 1 194 ? 21.970 -5.204 -23.723 1.00 95.44 194 LEU A N 1
ATOM 1484 C CA . LEU A 1 194 ? 20.986 -5.868 -24.582 1.00 95.44 194 LEU A CA 1
ATOM 1485 C C . LEU A 1 194 ? 21.530 -6.022 -26.018 1.00 95.44 194 LEU A C 1
ATOM 1487 O O . LEU A 1 194 ? 22.217 -5.128 -26.508 1.00 95.44 194 LEU A O 1
ATOM 1491 N N . PRO A 1 195 ? 21.240 -7.114 -26.739 1.00 94.75 195 PRO A N 1
ATOM 1492 C CA . PRO A 1 195 ? 21.537 -7.178 -28.167 1.00 94.75 195 PRO A CA 1
ATOM 1493 C C . PRO A 1 195 ? 20.737 -6.115 -28.939 1.00 94.75 195 PRO A C 1
ATOM 1495 O O . PRO A 1 195 ? 19.750 -5.585 -28.432 1.00 94.75 195 PRO A O 1
ATOM 1498 N N . ALA A 1 196 ? 21.172 -5.778 -30.154 1.00 96.25 196 ALA A N 1
ATOM 1499 C CA . ALA A 1 196 ? 20.485 -4.805 -31.022 1.00 96.25 196 ALA A CA 1
ATOM 1500 C C . ALA A 1 196 ? 19.728 -5.459 -32.192 1.00 96.25 196 ALA A C 1
ATOM 1502 O O . ALA A 1 196 ? 19.145 -4.776 -33.029 1.00 96.25 196 ALA A O 1
ATOM 1503 N N . ASP A 1 197 ? 19.751 -6.786 -32.258 1.00 97.06 197 ASP A N 1
ATOM 1504 C CA . ASP A 1 197 ? 19.247 -7.616 -33.351 1.00 97.06 197 ASP A CA 1
ATOM 1505 C C . ASP A 1 197 ? 18.155 -8.599 -32.895 1.00 97.06 197 ASP A C 1
ATOM 1507 O O . ASP A 1 197 ? 17.764 -9.496 -33.645 1.00 97.06 197 ASP A O 1
ATOM 1511 N N . LEU A 1 198 ? 17.616 -8.420 -31.680 1.00 97.12 198 LEU A N 1
ATOM 1512 C CA . LEU A 1 198 ? 16.462 -9.195 -31.230 1.00 97.12 198 LEU A CA 1
ATOM 1513 C C . LEU A 1 198 ? 15.239 -8.887 -32.103 1.00 97.12 198 LEU A C 1
ATOM 1515 O O . LEU A 1 198 ? 14.995 -7.748 -32.508 1.00 97.12 198 LEU A O 1
ATOM 1519 N N . SER A 1 199 ? 14.447 -9.919 -32.382 1.00 98.00 199 SER A N 1
ATOM 1520 C CA . SER A 1 199 ? 13.244 -9.808 -33.202 1.00 98.00 199 SER A CA 1
ATOM 1521 C C . SER A 1 199 ? 12.145 -10.771 -32.763 1.00 98.00 199 SER A C 1
ATOM 1523 O O . SER A 1 199 ? 12.380 -11.705 -31.995 1.00 98.00 199 SER A O 1
ATOM 1525 N N . GLY A 1 200 ? 10.922 -10.532 -33.235 1.00 97.94 200 GLY A N 1
ATOM 1526 C CA . GLY A 1 200 ? 9.752 -11.329 -32.880 1.00 97.94 200 GLY A CA 1
ATOM 1527 C C . GLY A 1 200 ? 9.104 -10.864 -31.578 1.00 97.94 200 GLY A C 1
ATOM 1528 O O . GLY A 1 200 ? 8.854 -9.677 -31.393 1.00 97.94 200 GLY A O 1
ATOM 1529 N N . ARG A 1 201 ? 8.769 -11.801 -30.690 1.00 98.31 201 ARG A N 1
ATOM 1530 C CA . ARG A 1 201 ? 8.001 -11.523 -29.467 1.00 98.31 201 ARG A CA 1
ATOM 1531 C C . ARG A 1 201 ? 8.898 -11.595 -28.235 1.00 98.31 201 ARG A C 1
ATOM 1533 O O . ARG A 1 201 ? 9.665 -12.546 -28.108 1.00 98.31 201 ARG A O 1
ATOM 1540 N N . ALA A 1 202 ? 8.760 -10.638 -27.324 1.00 97.44 202 ALA A N 1
ATOM 1541 C CA . ALA A 1 202 ? 9.524 -10.565 -26.080 1.00 97.44 202 ALA A CA 1
ATOM 1542 C C . ALA A 1 202 ? 8.618 -10.403 -24.848 1.00 97.44 202 ALA A C 1
ATOM 1544 O O . ALA A 1 202 ? 7.421 -10.139 -24.968 1.00 97.44 202 ALA A O 1
ATOM 1545 N N . ALA A 1 203 ? 9.208 -10.554 -23.661 1.00 97.44 203 ALA A N 1
ATOM 1546 C CA . ALA A 1 203 ? 8.561 -10.303 -22.379 1.00 97.44 203 ALA A CA 1
ATOM 1547 C C . ALA A 1 203 ? 9.507 -9.539 -21.438 1.00 97.44 203 ALA A C 1
ATOM 1549 O O . ALA A 1 203 ? 10.692 -9.868 -21.368 1.00 97.44 203 ALA A O 1
ATOM 1550 N N . ASP A 1 204 ? 8.974 -8.559 -20.707 1.00 96.94 204 ASP A N 1
ATOM 1551 C CA . ASP A 1 204 ? 9.650 -7.866 -19.602 1.00 96.94 204 ASP A CA 1
ATOM 1552 C C . ASP A 1 204 ? 9.038 -8.342 -18.276 1.00 96.94 204 ASP A C 1
ATOM 1554 O O . ASP A 1 204 ? 7.857 -8.109 -18.004 1.00 96.94 204 ASP A O 1
ATOM 1558 N N . LEU A 1 205 ? 9.821 -9.084 -17.487 1.00 95.44 205 LEU A N 1
ATOM 1559 C CA . LEU A 1 205 ? 9.365 -9.726 -16.254 1.00 95.44 205 LEU A CA 1
ATOM 1560 C C . LEU A 1 205 ? 9.683 -8.842 -15.048 1.00 95.44 205 LEU A C 1
ATOM 1562 O O . LEU A 1 205 ? 10.844 -8.720 -14.656 1.00 95.44 205 LEU A O 1
ATOM 1566 N N . GLY A 1 206 ? 8.651 -8.281 -14.417 1.00 92.50 206 GLY A N 1
ATOM 1567 C CA . GLY A 1 206 ? 8.814 -7.281 -13.367 1.00 92.50 206 GLY A CA 1
ATOM 1568 C C . GLY A 1 206 ? 9.049 -5.896 -13.959 1.00 92.50 206 GLY A C 1
ATOM 1569 O O . GLY A 1 206 ? 9.921 -5.166 -13.484 1.00 92.50 206 GLY A O 1
ATOM 1570 N N . SER A 1 207 ? 8.269 -5.529 -14.980 1.00 94.88 207 SER A N 1
ATOM 1571 C CA . SER A 1 207 ? 8.548 -4.371 -15.842 1.00 94.88 207 SER A CA 1
ATOM 1572 C C . SER A 1 207 ? 8.557 -3.030 -15.102 1.00 94.88 207 SER A C 1
ATOM 1574 O O . SER A 1 207 ? 9.087 -2.038 -15.603 1.00 94.88 207 SER A O 1
ATOM 1576 N N . GLY A 1 208 ? 7.964 -2.959 -13.905 1.00 94.56 208 GLY A N 1
ATOM 1577 C CA . GLY A 1 208 ? 7.907 -1.738 -13.103 1.00 94.56 208 GLY A CA 1
ATOM 1578 C C . GLY A 1 208 ? 7.274 -0.590 -13.892 1.00 94.56 208 GLY A C 1
ATOM 1579 O O . GLY A 1 208 ? 6.188 -0.742 -14.445 1.00 94.56 208 GLY A O 1
ATOM 1580 N N . PHE A 1 209 ? 7.963 0.551 -13.977 1.00 95.94 209 PHE A N 1
ATOM 1581 C CA . PHE A 1 209 ? 7.531 1.689 -14.804 1.00 95.94 209 PHE A CA 1
ATOM 1582 C C . PHE A 1 209 ? 7.948 1.584 -16.290 1.00 95.94 209 PHE A C 1
ATOM 1584 O O . PHE A 1 209 ? 7.768 2.536 -17.046 1.00 95.94 209 PHE A O 1
ATOM 1591 N N . GLY A 1 210 ? 8.497 0.445 -16.724 1.00 96.56 210 GLY A N 1
ATOM 1592 C CA . GLY A 1 210 ? 8.733 0.120 -18.135 1.00 96.56 210 GLY A CA 1
ATOM 1593 C C . GLY A 1 210 ? 10.081 0.565 -18.703 1.00 96.56 210 GLY A C 1
ATOM 1594 O O . GLY A 1 210 ? 10.202 0.714 -19.917 1.00 96.56 210 GLY A O 1
ATOM 1595 N N . PHE A 1 211 ? 11.098 0.792 -17.862 1.00 97.50 211 PHE A N 1
ATOM 1596 C CA . PHE A 1 211 ? 12.424 1.219 -18.329 1.00 97.50 211 PHE A CA 1
ATOM 1597 C C . PHE A 1 211 ? 13.045 0.226 -19.324 1.00 97.50 211 PHE A C 1
ATOM 1599 O O . PHE A 1 211 ? 13.399 0.615 -20.434 1.00 97.50 211 PHE A O 1
ATOM 1606 N N . LEU A 1 212 ? 13.152 -1.054 -18.948 1.00 97.50 212 LEU A N 1
ATOM 1607 C CA . LEU A 1 212 ? 13.791 -2.076 -19.785 1.00 97.50 212 LEU A CA 1
ATOM 1608 C C . LEU A 1 212 ? 12.998 -2.330 -21.066 1.00 97.50 212 LEU A C 1
ATOM 1610 O O . LEU A 1 212 ? 13.591 -2.378 -22.141 1.00 97.50 212 LEU A O 1
ATOM 1614 N N . ALA A 1 213 ? 11.671 -2.409 -20.970 1.00 97.38 213 ALA A N 1
ATOM 1615 C CA . ALA A 1 213 ? 10.784 -2.449 -22.125 1.00 97.38 213 ALA A CA 1
ATOM 1616 C C . ALA A 1 213 ? 11.046 -1.309 -23.126 1.00 97.38 213 ALA A C 1
ATOM 1618 O O . ALA A 1 213 ? 11.177 -1.555 -24.326 1.00 97.38 213 ALA A O 1
ATOM 1619 N N . ALA A 1 214 ? 11.163 -0.067 -22.646 1.00 96.81 214 ALA A N 1
ATOM 1620 C CA . ALA A 1 214 ? 11.419 1.086 -23.505 1.00 96.81 214 ALA A CA 1
ATOM 1621 C C . ALA A 1 214 ? 12.800 1.023 -24.176 1.00 96.81 214 ALA A C 1
ATOM 1623 O O . ALA A 1 214 ? 12.914 1.316 -25.366 1.00 96.81 214 ALA A O 1
ATOM 1624 N N . GLU A 1 215 ? 13.839 0.624 -23.438 1.00 97.31 215 GLU A N 1
ATOM 1625 C CA . GLU A 1 215 ? 15.190 0.445 -23.984 1.00 97.31 215 GLU A CA 1
ATOM 1626 C C . GLU A 1 215 ? 15.242 -0.682 -25.023 1.00 97.31 215 GLU A C 1
ATOM 1628 O O . GLU A 1 215 ? 15.832 -0.514 -26.090 1.00 97.31 215 GLU A O 1
ATOM 1633 N N . LEU A 1 216 ? 14.574 -1.808 -24.757 1.00 97.50 216 LEU A N 1
ATOM 1634 C CA . LEU A 1 216 ? 14.495 -2.936 -25.681 1.00 97.50 216 LEU A CA 1
ATOM 1635 C C . LEU A 1 216 ? 13.843 -2.528 -27.007 1.00 97.50 216 LEU A C 1
ATOM 1637 O O . LEU A 1 216 ? 14.404 -2.799 -28.067 1.00 97.50 216 LEU A O 1
ATOM 1641 N N . LEU A 1 217 ? 12.691 -1.851 -26.958 1.00 96.75 217 LEU A N 1
ATOM 1642 C CA . LEU A 1 217 ? 11.967 -1.419 -28.159 1.00 96.75 217 LEU A CA 1
ATOM 1643 C C . LEU A 1 217 ? 12.728 -0.353 -28.953 1.00 96.75 217 LEU A C 1
ATOM 1645 O O . LEU A 1 217 ? 12.714 -0.382 -30.181 1.00 96.75 217 LEU A O 1
ATOM 1649 N N . ALA A 1 218 ? 13.415 0.568 -28.273 1.00 95.94 218 ALA A N 1
ATOM 1650 C CA . ALA A 1 218 ? 14.242 1.571 -28.940 1.00 95.94 218 ALA A CA 1
ATOM 1651 C C . ALA A 1 218 ? 15.450 0.942 -29.651 1.00 95.94 218 ALA A C 1
ATOM 1653 O O . ALA A 1 218 ? 15.862 1.408 -30.713 1.00 95.94 218 ALA A O 1
ATOM 1654 N N . ARG A 1 219 ? 16.020 -0.116 -29.066 1.00 96.50 219 ARG A N 1
ATOM 1655 C CA . ARG A 1 219 ? 17.235 -0.767 -29.564 1.00 96.50 219 ARG A CA 1
ATOM 1656 C C . ARG A 1 219 ? 16.966 -1.837 -30.623 1.00 96.50 219 ARG A C 1
ATOM 1658 O O . ARG A 1 219 ? 17.807 -2.030 -31.494 1.00 96.50 219 ARG A O 1
ATOM 1665 N N . CYS A 1 220 ? 15.830 -2.529 -30.544 1.00 97.50 220 CYS A N 1
ATOM 1666 C CA . CYS A 1 220 ? 15.514 -3.702 -31.360 1.00 97.50 220 CYS A CA 1
ATOM 1667 C C . CYS A 1 220 ? 14.256 -3.469 -32.219 1.00 97.50 220 CYS A C 1
ATOM 1669 O O . CYS A 1 220 ? 13.161 -3.881 -31.827 1.00 97.50 220 CYS A O 1
ATOM 1671 N N . PRO A 1 221 ? 14.378 -2.872 -33.422 1.00 96.25 221 PRO A N 1
ATOM 1672 C CA . PRO A 1 221 ? 13.228 -2.592 -34.290 1.00 96.25 221 PRO A CA 1
ATOM 1673 C C . PRO A 1 221 ? 12.532 -3.858 -34.818 1.00 96.25 221 PRO A C 1
ATOM 1675 O O . PRO A 1 221 ? 11.419 -3.780 -35.331 1.00 96.25 221 PRO A O 1
ATOM 1678 N N . GLY A 1 222 ? 13.176 -5.026 -34.711 1.00 97.50 222 GLY A N 1
ATOM 1679 C CA . GLY A 1 222 ? 12.597 -6.311 -35.100 1.00 97.50 222 GLY A CA 1
ATOM 1680 C C . GLY A 1 222 ? 11.588 -6.881 -34.098 1.00 97.50 222 GLY A C 1
ATOM 1681 O O . GLY A 1 222 ? 10.954 -7.893 -34.407 1.00 97.50 222 GLY A O 1
ATOM 1682 N N . ILE A 1 223 ? 11.451 -6.300 -32.899 1.00 98.12 223 ILE A N 1
ATOM 1683 C CA . ILE A 1 223 ? 10.452 -6.730 -31.912 1.00 98.12 223 ILE A CA 1
ATOM 1684 C C . ILE A 1 223 ? 9.059 -6.307 -32.388 1.00 98.12 223 ILE A C 1
ATOM 1686 O O . ILE A 1 223 ? 8.771 -5.127 -32.559 1.00 98.12 223 ILE A O 1
ATOM 1690 N N . THR A 1 224 ? 8.180 -7.285 -32.588 1.00 97.62 224 THR A N 1
ATOM 1691 C CA . THR A 1 224 ? 6.813 -7.102 -33.090 1.00 97.62 224 THR A CA 1
ATOM 1692 C C . THR A 1 224 ? 5.756 -7.136 -31.990 1.00 97.62 224 THR A C 1
ATOM 1694 O O . THR A 1 224 ? 4.647 -6.650 -32.200 1.00 97.62 224 THR A O 1
ATOM 1697 N N . ALA A 1 225 ? 6.079 -7.690 -30.817 1.00 97.88 225 ALA A N 1
ATOM 1698 C CA . ALA A 1 225 ? 5.236 -7.629 -29.625 1.00 97.88 225 ALA A CA 1
ATOM 1699 C C . ALA A 1 225 ? 6.079 -7.734 -28.347 1.00 97.88 225 ALA A C 1
ATOM 1701 O O . ALA A 1 225 ? 7.067 -8.472 -28.313 1.00 97.88 225 ALA A O 1
ATOM 1702 N N . LEU A 1 226 ? 5.652 -7.041 -27.291 1.00 97.81 226 LEU A N 1
ATOM 1703 C CA . LEU A 1 226 ? 6.268 -7.090 -25.969 1.00 97.81 226 LEU A CA 1
ATOM 1704 C C . LEU A 1 226 ? 5.184 -7.206 -24.894 1.00 97.81 226 LEU A C 1
ATOM 1706 O O . LEU A 1 226 ? 4.336 -6.324 -24.775 1.00 97.81 226 LEU A O 1
ATOM 1710 N N . ASP A 1 227 ? 5.237 -8.284 -24.118 1.00 97.50 227 ASP A N 1
ATOM 1711 C CA . ASP A 1 227 ? 4.351 -8.515 -22.977 1.00 97.50 227 ASP A CA 1
ATOM 1712 C C . ASP A 1 227 ? 5.003 -7.989 -21.681 1.00 97.50 227 ASP A C 1
ATOM 1714 O O . ASP A 1 227 ? 6.192 -8.213 -21.443 1.00 97.50 227 ASP A O 1
ATOM 1718 N N . LEU A 1 228 ? 4.232 -7.295 -20.837 1.00 95.31 228 LEU A N 1
ATOM 1719 C CA . LEU A 1 228 ? 4.692 -6.742 -19.555 1.00 95.31 228 LEU A CA 1
ATOM 1720 C C . LEU A 1 228 ? 4.078 -7.527 -18.390 1.00 95.31 228 LEU A C 1
ATOM 1722 O O . LEU A 1 228 ? 2.859 -7.727 -18.368 1.00 95.31 228 LEU A O 1
ATOM 1726 N N . TYR A 1 229 ? 4.909 -7.947 -17.433 1.00 87.44 229 TYR A N 1
ATOM 1727 C CA . TYR A 1 229 ? 4.507 -8.744 -16.266 1.00 87.44 229 TYR A CA 1
ATOM 1728 C C . TYR A 1 229 ? 4.895 -8.086 -14.942 1.00 87.44 229 TYR A C 1
ATOM 1730 O O . TYR A 1 229 ? 5.997 -7.493 -14.865 1.00 87.44 229 TYR A O 1
#

Secondary structure (DSSP, 8-state):
-----HHHHHHHHHHHTTSS---TT-EEEET---SHHHHHS--TTEEE---SHHHHHHHHHTTPEEP-SS---EEEEEE---SSHHHHHHHHHHHHHTEEEEEEEEEEEEGGGTHHHHHHHHHHHH--EEEEEETTEEEEEESPPSS-SSHHHHHHHHGGG--EEEGGGTEEE-TTSTTTTS--HHHHHHHHHS-S--EEEEEETT-TTSHHHHHHHHH-TEEEEEEE-

pLDDT: mean 95.45, std 6.83, range [35.78, 98.88]